Protein AF-A0A9P9GE14-F1 (afdb_monomer_lite)

Foldseek 3Di:
DDDDDDDDDDDDDDDDDDDDDDDDDPPPPPPPPPPPPPPPPPPPPPPPDDDDDDDDDDDDPDDDDDDDDDDDDDDDDDDDDDDDDDDDDDDDDDDDDDDDDDDDDPPPPPPPPPPPPPPPLPAQDPPDPCVVVLVVLLVLLVVLLVVVVVVDDDDDDDQPPQQDDPDPPPVPPPPPPPVPCDVVVVVVCVVVVPDDDDDPDPPPWADPVLVVQLVVLQDSPDGPFVNLQSNCCSGPVPDDGDPGSDCPDFLVVSLVSSVVSCVVCLLVSLVVSCVVVVNPQDPDPVSVSNSVNSSVVSSVVSSVVSCVVGVD

Sequence (312 aa):
MARRILSCQGKCSPGQPPTPKEEAETQTTSTICQIPFRPGAGLTRESSQPPPPDNSASIKRERSRQPRTHARNQCFRGSRGSLYCHSSEDDLDSSSSASGSDSDDISCSDSEHSSPGAAQEYVLRHNHRFQSSRPELVKSALDSLDAWMKSTRHILPPDDRLPPRKRLRTSHWKEGNDSDDSIGGRDSHILERTCELRDPQPIEGINFYQESKLKRRDKIYLGEAKRWRRIYATAFPNSDLPRSPYLDRGCGKAVSMARDCWRVNGRLCVSQFLERSGFIGGEDERDRLAEEALCNLALEDMVRVIVRRYGY

Radius of gyration: 34.57 Å; chains: 1; bounding box: 71×76×102 Å

Organism: Fusarium solani (NCBI:txid169388)

Secondary structure (DSSP, 8-state):
---PPPP-------PPPPPPPP---------------------------PPPP----------------------------------------------------------------S-------TT-THHHHHHHHHHHHHHHHHHHHHH----PPPTT------------------TT--HHHHHHHHHHT-S--------SS--HHHHHHHHHH--TTS-HHHHHHHHHHHH-TTSPPPS-SS--SHHHHHHHHHHHHHHHHHHHHHHHHHHHTT-PPPSSHHHHHHHHHHHHHHHHHHHHHHHHHH--

pLDDT: mean 71.15, std 20.85, range [33.81, 98.0]

Structure (mmCIF, N/CA/C/O backbone):
data_AF-A0A9P9GE14-F1
#
_entry.id   AF-A0A9P9GE14-F1
#
loop_
_atom_site.group_PDB
_atom_site.id
_atom_site.type_symbol
_atom_site.label_atom_id
_atom_site.label_alt_id
_atom_site.label_comp_id
_atom_site.label_asym_id
_atom_site.label_entity_id
_atom_site.label_seq_id
_atom_site.pdbx_PDB_ins_code
_atom_site.Cartn_x
_atom_site.Cartn_y
_atom_site.Cartn_z
_atom_site.occupancy
_atom_site.B_iso_or_equiv
_atom_site.auth_seq_id
_atom_site.auth_comp_id
_atom_site.auth_asym_id
_atom_site.auth_atom_id
_atom_site.pdbx_PDB_model_num
ATOM 1 N N . MET A 1 1 ? -39.361 -7.280 -31.103 1.00 45.56 1 MET A N 1
ATOM 2 C CA . MET A 1 1 ? -38.321 -7.240 -32.156 1.00 45.56 1 MET A CA 1
ATOM 3 C C . MET A 1 1 ? -37.273 -8.297 -31.835 1.00 45.56 1 MET A C 1
ATOM 5 O O . MET A 1 1 ? -36.480 -8.111 -30.923 1.00 45.56 1 MET A O 1
ATOM 9 N N . ALA A 1 2 ? -37.367 -9.453 -32.494 1.00 35.16 2 ALA A N 1
ATOM 10 C CA . ALA A 1 2 ? -36.582 -10.649 -32.197 1.00 35.16 2 ALA A CA 1
ATOM 11 C C . ALA A 1 2 ? -35.242 -10.622 -32.950 1.00 35.16 2 ALA A C 1
ATOM 13 O O . ALA A 1 2 ? -35.223 -10.496 -34.175 1.00 35.16 2 ALA A O 1
ATOM 14 N N . ARG A 1 3 ? -34.124 -10.730 -32.225 1.00 46.28 3 ARG A N 1
ATOM 15 C CA . ARG A 1 3 ? -32.780 -10.809 -32.813 1.00 46.28 3 ARG A CA 1
ATOM 16 C C . ARG A 1 3 ? -32.422 -12.273 -33.069 1.00 46.28 3 ARG A C 1
ATOM 18 O O . ARG A 1 3 ? -32.329 -13.066 -32.139 1.00 46.28 3 ARG A O 1
ATOM 25 N N . ARG A 1 4 ? -32.254 -12.612 -34.351 1.00 45.66 4 ARG A N 1
ATOM 26 C CA . ARG A 1 4 ? -31.727 -13.892 -34.840 1.00 45.66 4 ARG A CA 1
ATOM 27 C C . ARG A 1 4 ? -30.229 -13.979 -34.542 1.00 45.66 4 ARG A C 1
ATOM 29 O O . ARG A 1 4 ? -29.482 -13.066 -34.879 1.00 45.66 4 ARG A O 1
ATOM 36 N N . ILE A 1 5 ? -29.819 -15.092 -33.946 1.00 43.22 5 ILE A N 1
ATOM 37 C CA . ILE A 1 5 ? -28.424 -15.495 -33.764 1.00 43.22 5 ILE A CA 1
ATOM 38 C C . ILE A 1 5 ? -28.024 -16.286 -35.015 1.00 43.22 5 ILE A C 1
ATOM 40 O O . ILE A 1 5 ? -28.637 -17.308 -35.317 1.00 43.22 5 ILE A O 1
ATOM 44 N N . LEU A 1 6 ? -27.034 -15.794 -35.764 1.00 45.75 6 LEU A N 1
ATOM 45 C CA . LEU A 1 6 ? -26.409 -16.517 -36.873 1.00 45.75 6 LEU A CA 1
ATOM 46 C C . LEU A 1 6 ? -25.240 -17.342 -36.327 1.00 45.75 6 LEU A C 1
ATOM 48 O O . LEU A 1 6 ? -24.292 -16.808 -35.758 1.00 45.75 6 LEU A O 1
ATOM 52 N N . SER A 1 7 ? -25.366 -18.657 -36.483 1.00 43.28 7 SER A N 1
ATOM 53 C CA . SER A 1 7 ? -24.373 -19.677 -36.162 1.00 43.28 7 SER A CA 1
ATOM 54 C C . SER A 1 7 ? -23.482 -19.904 -37.386 1.00 43.28 7 SER A C 1
ATOM 56 O O . SER A 1 7 ? -23.983 -20.255 -38.452 1.00 43.28 7 SER A O 1
ATOM 58 N N . CYS A 1 8 ? -22.171 -19.711 -37.240 1.00 46.22 8 CYS A N 1
ATOM 59 C CA . CYS A 1 8 ? -21.180 -20.113 -38.236 1.00 46.22 8 CYS A CA 1
ATOM 60 C C . CYS A 1 8 ? -20.580 -21.459 -37.815 1.00 46.22 8 CYS A C 1
ATOM 62 O O . CYS A 1 8 ? -19.809 -21.528 -36.860 1.00 46.22 8 CYS A O 1
ATOM 64 N N . GLN A 1 9 ? -20.935 -22.528 -38.530 1.00 40.19 9 GLN A N 1
ATOM 65 C CA . GLN A 1 9 ? -20.260 -23.822 -38.441 1.00 40.19 9 GLN A CA 1
ATOM 66 C C . GLN A 1 9 ? -19.022 -23.814 -39.348 1.00 40.19 9 GLN A C 1
ATOM 68 O O . GLN A 1 9 ? -19.135 -23.920 -40.568 1.00 40.19 9 GLN A O 1
ATOM 73 N N . GLY A 1 10 ? -17.838 -23.698 -38.747 1.00 43.47 10 GLY A N 1
ATOM 74 C CA . GLY A 1 10 ? -16.565 -23.996 -39.398 1.00 43.47 10 GLY A CA 1
ATOM 75 C C . GLY A 1 10 ? -16.216 -25.470 -39.200 1.00 43.47 10 GLY A C 1
ATOM 76 O O . GLY A 1 10 ? -15.950 -25.898 -38.080 1.00 43.47 10 GLY A O 1
ATOM 77 N N . LYS A 1 11 ? -16.243 -26.248 -40.284 1.00 45.53 11 LYS A N 1
ATOM 78 C CA . LYS A 1 11 ? -15.739 -27.626 -40.338 1.00 45.53 11 LYS A CA 1
ATOM 79 C C . LYS A 1 11 ? -14.208 -27.587 -40.405 1.00 45.53 11 LYS A C 1
ATOM 81 O O . LYS A 1 11 ? -13.669 -27.173 -41.425 1.00 45.53 11 LYS A O 1
ATOM 86 N N . CYS A 1 12 ? -13.524 -28.051 -39.362 1.00 46.34 12 CYS A N 1
ATOM 87 C CA . CYS A 1 12 ? -12.102 -28.394 -39.418 1.00 46.34 12 CYS A CA 1
ATOM 88 C C . CYS A 1 12 ? -11.955 -29.916 -39.329 1.00 46.34 12 CYS A C 1
ATOM 90 O O . CYS A 1 12 ? -12.429 -30.539 -38.379 1.00 46.34 12 CYS A O 1
ATOM 92 N N . SER A 1 13 ? -11.326 -30.503 -40.344 1.00 54.44 13 SER A N 1
ATOM 93 C CA . SER A 1 13 ? -10.965 -31.921 -40.403 1.00 54.44 13 SER A CA 1
ATOM 94 C C . SER A 1 13 ? -9.864 -32.262 -39.385 1.00 54.44 13 SER A C 1
ATOM 96 O O . SER A 1 13 ? -8.975 -31.437 -39.167 1.00 54.44 13 SER A O 1
ATOM 98 N N . PRO A 1 14 ? -9.860 -33.473 -38.798 1.00 54.47 14 PRO A N 1
ATOM 99 C CA . PRO A 1 14 ? -8.783 -33.924 -37.924 1.00 54.47 14 PRO A CA 1
ATOM 100 C C . PRO A 1 14 ? -7.582 -34.399 -38.756 1.00 54.47 14 PRO A C 1
ATOM 102 O O . PRO A 1 14 ? -7.624 -35.451 -39.391 1.00 54.47 14 PRO A O 1
ATOM 105 N N . GLY A 1 15 ? -6.509 -33.608 -38.761 1.00 50.75 15 GLY A N 1
ATOM 106 C CA . GLY A 1 15 ? -5.185 -34.038 -39.212 1.00 50.75 15 GLY A CA 1
ATOM 107 C C . GLY A 1 15 ? -4.460 -34.795 -38.098 1.00 50.75 15 GLY A C 1
ATOM 108 O O . GLY A 1 15 ? -4.467 -34.363 -36.946 1.00 50.75 15 GLY A O 1
ATOM 109 N N . GLN A 1 16 ? -3.865 -35.936 -38.449 1.00 58.78 16 GLN A N 1
ATOM 110 C CA . GLN A 1 16 ? -3.032 -36.775 -37.583 1.00 58.78 16 GLN A CA 1
ATOM 111 C C . GLN A 1 16 ? -1.888 -35.992 -36.909 1.00 58.78 16 GLN A C 1
ATOM 113 O O . GLN A 1 16 ? -1.316 -35.094 -37.531 1.00 58.78 16 GLN A O 1
ATOM 118 N N . PRO A 1 17 ? -1.480 -36.378 -35.687 1.00 60.34 17 PRO A N 1
ATOM 119 C CA . PRO A 1 17 ? -0.284 -35.838 -35.055 1.00 60.34 17 PRO A CA 1
ATOM 120 C C . PRO A 1 17 ? 0.992 -36.443 -35.675 1.00 60.34 17 PRO A C 1
ATOM 122 O O . PRO A 1 17 ? 1.074 -37.666 -35.817 1.00 60.34 17 PRO A O 1
ATOM 125 N N . PRO A 1 18 ? 2.013 -35.634 -36.012 1.00 59.69 18 PRO A N 1
ATOM 126 C CA . PRO A 1 18 ? 3.347 -36.147 -36.279 1.00 59.69 18 PRO A CA 1
ATOM 127 C C . PRO A 1 18 ? 4.037 -36.546 -34.967 1.00 59.69 18 PRO A C 1
ATOM 129 O O . PRO A 1 18 ? 4.031 -35.819 -33.975 1.00 59.69 18 PRO A O 1
ATOM 132 N N . THR A 1 19 ? 4.640 -37.729 -34.993 1.00 57.28 19 THR A N 1
ATOM 133 C CA . THR A 1 19 ? 5.570 -38.268 -33.996 1.00 57.28 19 THR A CA 1
ATOM 134 C C . THR A 1 19 ? 6.711 -37.288 -33.688 1.00 57.28 19 THR A C 1
ATOM 136 O O . THR A 1 19 ? 7.334 -36.799 -34.637 1.00 57.28 19 THR A O 1
ATOM 139 N N . PRO A 1 20 ? 7.053 -37.037 -32.412 1.00 57.16 20 PRO A N 1
ATOM 140 C CA . PRO A 1 20 ? 8.254 -36.290 -32.069 1.00 57.16 20 PRO A CA 1
ATOM 141 C C . PRO A 1 20 ? 9.494 -37.158 -32.315 1.00 57.16 20 PRO A C 1
ATOM 143 O O . PRO A 1 20 ? 9.602 -38.275 -31.809 1.00 57.16 20 PRO A O 1
ATOM 146 N N . LYS A 1 21 ? 10.413 -36.633 -33.129 1.00 53.06 21 LYS A N 1
ATOM 147 C CA . LYS A 1 21 ? 11.788 -37.120 -33.233 1.00 53.06 21 LYS A CA 1
ATOM 148 C C . LYS A 1 21 ? 12.526 -36.742 -31.949 1.00 53.06 21 LYS A C 1
ATOM 150 O O . LYS A 1 21 ? 12.421 -35.602 -31.508 1.00 53.06 21 LYS A O 1
ATOM 155 N N . GLU A 1 22 ? 13.248 -37.707 -31.385 1.00 55.22 22 GLU A N 1
ATOM 156 C CA . GLU A 1 22 ? 14.305 -37.484 -30.400 1.00 55.22 22 GLU A CA 1
ATOM 157 C C . GLU A 1 22 ? 15.262 -36.410 -30.919 1.00 55.22 22 GLU A C 1
ATOM 159 O O . GLU A 1 22 ? 15.884 -36.574 -31.970 1.00 55.22 22 GLU A O 1
ATOM 164 N N . GLU A 1 23 ? 15.368 -35.314 -30.177 1.00 42.72 23 GLU A N 1
ATOM 165 C CA . GLU A 1 23 ? 16.366 -34.279 -30.392 1.00 42.72 23 GLU A CA 1
ATOM 166 C C . GLU A 1 23 ? 17.121 -34.078 -29.076 1.00 42.72 23 GLU A C 1
ATOM 168 O O . GLU A 1 23 ? 16.544 -34.131 -27.988 1.00 42.72 23 GLU A O 1
ATOM 173 N N . ALA A 1 24 ? 18.440 -33.977 -29.207 1.00 44.88 24 ALA A N 1
ATOM 174 C CA . ALA A 1 24 ? 19.418 -34.192 -28.158 1.00 44.88 24 ALA A CA 1
ATOM 175 C C . ALA A 1 24 ? 19.260 -33.245 -26.959 1.00 44.88 24 ALA A C 1
ATOM 177 O O . ALA A 1 24 ? 19.121 -32.031 -27.105 1.00 44.88 24 ALA A O 1
ATOM 178 N N . GLU A 1 25 ? 19.372 -33.823 -25.762 1.00 38.72 25 GLU A N 1
ATOM 179 C CA . GLU A 1 25 ? 19.501 -33.123 -24.487 1.00 38.72 25 GLU A CA 1
ATOM 180 C C . GLU A 1 25 ? 20.752 -32.229 -24.471 1.00 38.72 25 GLU A C 1
ATOM 182 O O . GLU A 1 25 ? 21.840 -32.635 -24.059 1.00 38.72 25 GLU A O 1
ATOM 187 N N . THR A 1 26 ? 20.610 -30.962 -24.852 1.00 42.81 26 THR A N 1
ATOM 188 C CA . THR A 1 26 ? 21.511 -29.917 -24.361 1.00 42.81 26 THR A CA 1
ATOM 189 C C . THR A 1 26 ? 21.080 -29.553 -22.948 1.00 42.81 26 THR A C 1
ATOM 191 O O . THR A 1 26 ? 20.134 -28.788 -22.741 1.00 42.81 26 THR A O 1
ATOM 194 N N . GLN A 1 27 ? 21.781 -30.129 -21.970 1.00 37.81 27 GLN A N 1
ATOM 195 C CA . GLN A 1 27 ? 21.718 -29.757 -20.560 1.00 37.81 27 GLN A CA 1
ATOM 196 C C . GLN A 1 27 ? 22.003 -28.259 -20.416 1.00 37.81 27 GLN A C 1
ATOM 198 O O . GLN A 1 27 ? 23.147 -27.817 -20.343 1.00 37.81 27 GLN A O 1
ATOM 203 N N . THR A 1 28 ? 20.940 -27.460 -20.376 1.00 37.88 28 THR A N 1
ATOM 204 C CA . THR A 1 28 ? 21.030 -26.070 -19.944 1.00 37.88 28 THR A CA 1
ATOM 205 C C . THR A 1 28 ? 21.042 -26.116 -18.425 1.00 37.88 28 THR A C 1
ATOM 207 O O . THR A 1 28 ? 20.003 -26.265 -17.783 1.00 37.88 28 THR A O 1
ATOM 210 N N . THR A 1 29 ? 22.239 -26.070 -17.844 1.00 34.72 29 THR A N 1
ATOM 211 C CA . THR A 1 29 ? 22.446 -25.859 -16.412 1.00 34.72 29 THR A CA 1
ATOM 212 C C . THR A 1 29 ? 21.821 -24.522 -16.031 1.00 34.72 29 THR A C 1
ATOM 214 O O . THR A 1 29 ? 22.445 -23.467 -16.128 1.00 34.72 29 THR A O 1
ATOM 217 N N . SER A 1 30 ? 20.551 -24.563 -15.634 1.00 33.81 30 SER A N 1
ATOM 218 C CA . SER A 1 30 ? 19.874 -23.454 -14.984 1.00 33.81 30 SER A CA 1
ATOM 219 C C . SER A 1 30 ? 20.524 -23.286 -13.617 1.00 33.81 30 SER A C 1
ATOM 221 O O . SER A 1 30 ? 20.140 -23.938 -12.645 1.00 33.81 30 SER A O 1
ATOM 223 N N . THR A 1 31 ? 21.544 -22.433 -13.556 1.00 34.66 31 THR A N 1
ATOM 224 C CA . THR A 1 31 ? 22.097 -21.906 -12.311 1.00 34.66 31 THR A CA 1
ATOM 225 C C . THR A 1 31 ? 20.991 -21.108 -11.633 1.00 34.66 31 THR A C 1
ATOM 227 O O . THR A 1 31 ? 20.841 -19.903 -11.813 1.00 34.66 31 THR A O 1
ATOM 230 N N . ILE A 1 32 ? 20.156 -21.818 -10.877 1.00 37.50 32 ILE A N 1
ATOM 231 C CA . ILE A 1 32 ? 19.323 -21.236 -9.839 1.00 37.50 32 ILE A CA 1
ATOM 232 C C . ILE A 1 32 ? 20.313 -20.620 -8.860 1.00 37.50 32 ILE A C 1
ATOM 234 O O . ILE A 1 32 ? 20.958 -21.325 -8.083 1.00 37.50 32 ILE A O 1
ATOM 238 N N . CYS A 1 33 ? 20.463 -19.299 -8.928 1.00 36.38 33 CYS A N 1
ATOM 239 C CA . CYS A 1 33 ? 21.068 -18.529 -7.859 1.00 36.38 33 CYS A CA 1
ATOM 240 C C . CYS A 1 33 ? 20.181 -18.722 -6.627 1.00 36.38 33 CYS A C 1
ATOM 242 O O . CYS A 1 33 ? 19.217 -17.988 -6.411 1.00 36.38 33 CYS A O 1
ATOM 244 N N . GLN A 1 34 ? 20.475 -19.762 -5.844 1.00 35.78 34 GLN A N 1
ATOM 245 C CA . GLN A 1 34 ? 20.011 -19.858 -4.473 1.00 35.78 34 GLN A CA 1
ATOM 246 C C . GLN A 1 34 ? 20.513 -18.593 -3.790 1.00 35.78 34 GLN A C 1
ATOM 248 O O . GLN A 1 34 ? 21.713 -18.431 -3.590 1.00 35.78 34 GLN A O 1
ATOM 253 N N . ILE A 1 35 ? 19.603 -17.667 -3.500 1.00 43.34 35 ILE A N 1
ATOM 254 C CA . ILE A 1 35 ? 19.893 -16.527 -2.640 1.00 43.34 35 ILE A CA 1
ATOM 255 C C . ILE A 1 35 ? 20.342 -17.144 -1.312 1.00 43.34 35 ILE A C 1
ATOM 257 O O . ILE A 1 35 ? 19.524 -17.811 -0.669 1.00 43.34 35 ILE A O 1
ATOM 261 N N . PRO A 1 36 ? 21.606 -16.975 -0.880 1.00 37.50 36 PRO A N 1
ATOM 262 C CA . PRO A 1 36 ? 21.974 -17.364 0.459 1.00 37.50 36 PRO A CA 1
ATOM 263 C C . PRO A 1 36 ? 21.231 -16.410 1.385 1.00 37.50 36 PRO A C 1
ATOM 265 O O . PRO A 1 36 ? 21.628 -15.261 1.586 1.00 37.50 36 PRO A O 1
ATOM 268 N N . PHE A 1 37 ? 20.117 -16.884 1.937 1.00 47.91 37 PHE A N 1
ATOM 269 C CA . PHE A 1 37 ? 19.566 -16.328 3.157 1.00 47.91 37 PHE A CA 1
ATOM 270 C C . PHE A 1 37 ? 20.693 -16.415 4.179 1.00 47.91 37 PHE A C 1
ATOM 272 O O . PHE A 1 37 ? 20.973 -17.492 4.694 1.00 47.91 37 PHE A O 1
ATOM 279 N N . ARG A 1 38 ? 21.387 -15.302 4.439 1.00 40.84 38 ARG A N 1
ATOM 280 C CA . ARG A 1 38 ? 22.208 -15.181 5.640 1.00 40.84 38 ARG A CA 1
ATOM 281 C C . ARG A 1 38 ? 21.224 -15.219 6.806 1.00 40.84 38 ARG A C 1
ATOM 283 O O . ARG A 1 38 ? 20.458 -14.263 6.954 1.00 40.84 38 ARG A O 1
ATOM 290 N N . PRO A 1 39 ? 21.205 -16.277 7.635 1.00 43.44 39 PRO A N 1
ATOM 291 C CA . PRO A 1 39 ? 20.553 -16.175 8.925 1.00 43.44 39 PRO A CA 1
ATOM 292 C C . PRO A 1 39 ? 21.295 -15.053 9.646 1.00 43.44 39 PRO A C 1
ATOM 294 O O . PRO A 1 39 ? 22.520 -15.105 9.774 1.00 43.44 39 PRO A O 1
ATOM 297 N N . GLY A 1 40 ? 20.582 -13.994 10.033 1.00 38.31 40 GLY A N 1
ATOM 298 C CA . GLY A 1 40 ? 21.158 -12.967 10.890 1.00 38.31 40 GLY A CA 1
ATOM 299 C C . GLY A 1 40 ? 21.801 -13.671 12.077 1.00 38.31 40 GLY A C 1
ATOM 300 O O . GLY A 1 40 ? 21.132 -14.450 12.755 1.00 38.31 40 GLY A O 1
ATOM 301 N N . ALA A 1 41 ? 23.107 -13.468 12.253 1.00 40.53 41 ALA A N 1
ATOM 302 C CA . ALA A 1 41 ? 23.869 -14.043 13.343 1.00 40.53 41 ALA A CA 1
ATOM 303 C C . ALA A 1 41 ? 23.180 -13.661 14.656 1.00 40.53 41 ALA A C 1
ATOM 305 O O . ALA A 1 41 ? 23.243 -12.517 15.107 1.00 40.53 41 ALA A O 1
ATOM 306 N N . GLY A 1 42 ? 22.471 -14.627 15.235 1.00 37.97 42 GLY A N 1
ATOM 307 C CA . GLY A 1 42 ? 22.014 -14.551 16.603 1.00 37.97 42 GLY A CA 1
ATOM 308 C C . GLY A 1 42 ? 23.255 -14.494 17.472 1.00 37.97 42 GLY A C 1
ATOM 309 O O . GLY A 1 42 ? 23.932 -15.499 17.658 1.00 37.97 42 GLY A O 1
ATOM 310 N N . LEU A 1 43 ? 23.565 -13.307 17.984 1.00 39.38 43 LEU A N 1
ATOM 311 C CA . LEU A 1 43 ? 24.447 -13.148 19.127 1.00 39.38 43 LEU A CA 1
ATOM 312 C C . LEU A 1 43 ? 23.737 -13.757 20.341 1.00 39.38 43 LEU A C 1
ATOM 314 O O . LEU A 1 43 ? 23.119 -13.057 21.142 1.00 39.38 43 LEU A O 1
ATOM 318 N N . THR A 1 44 ? 23.815 -15.078 20.481 1.00 42.84 44 THR A N 1
ATOM 319 C CA . THR A 1 44 ? 23.714 -15.736 21.781 1.00 42.84 44 THR A CA 1
ATOM 320 C C . THR A 1 44 ? 24.940 -15.321 22.581 1.00 42.84 44 THR A C 1
ATOM 322 O O . THR A 1 44 ? 25.994 -15.948 22.532 1.00 42.84 44 THR A O 1
ATOM 325 N N . ARG A 1 45 ? 24.811 -14.201 23.293 1.00 42.66 45 ARG A N 1
ATOM 326 C CA . ARG A 1 45 ? 25.705 -13.848 24.390 1.00 42.66 45 ARG A CA 1
ATOM 327 C C . ARG A 1 45 ? 25.399 -14.812 25.537 1.00 42.66 45 ARG A C 1
ATOM 329 O O . ARG A 1 45 ? 24.542 -14.529 26.370 1.00 42.66 45 ARG A O 1
ATOM 336 N N . GLU A 1 46 ? 26.072 -15.960 25.547 1.00 40.34 46 GLU A N 1
ATOM 337 C CA . GLU A 1 46 ? 26.234 -16.775 26.752 1.00 40.34 46 GLU A CA 1
ATOM 338 C C . GLU A 1 46 ? 26.976 -15.922 27.786 1.00 40.34 46 GLU A C 1
ATOM 340 O O . GLU A 1 46 ? 28.183 -15.700 27.720 1.00 40.34 46 GLU A O 1
ATOM 345 N N . SER A 1 47 ? 26.206 -15.343 28.703 1.00 47.88 47 SER A N 1
ATOM 346 C CA . SER A 1 47 ? 26.713 -14.652 29.877 1.00 47.88 47 SER A CA 1
ATOM 347 C C . SER A 1 47 ? 26.842 -15.673 30.998 1.00 47.88 47 SER A C 1
ATOM 349 O O . SER A 1 47 ? 25.935 -15.831 31.813 1.00 47.88 47 SER A O 1
ATOM 351 N N . SER A 1 48 ? 27.977 -16.365 31.032 1.00 52.09 48 SER A N 1
ATOM 352 C CA . SER A 1 48 ? 28.410 -17.155 32.184 1.00 52.09 48 SER A CA 1
ATOM 353 C C . SER A 1 48 ? 28.819 -16.200 33.304 1.00 52.09 48 SER A C 1
ATOM 355 O O . SER A 1 48 ? 29.987 -15.842 33.439 1.00 52.09 48 SER A O 1
ATOM 357 N N . GLN A 1 49 ? 27.842 -15.737 34.083 1.00 61.91 49 GLN A N 1
ATOM 358 C CA . GLN A 1 49 ? 28.081 -14.984 35.310 1.00 61.91 49 GLN A CA 1
ATOM 359 C C . GLN A 1 49 ? 27.484 -15.786 36.479 1.00 61.91 49 GLN A C 1
ATOM 361 O O . GLN A 1 49 ? 26.297 -16.117 36.429 1.00 61.91 49 GLN A O 1
ATOM 366 N N . PRO A 1 50 ? 28.284 -16.166 37.493 1.00 68.50 50 PRO A N 1
ATOM 367 C CA . PRO A 1 50 ? 27.791 -16.936 38.629 1.00 68.50 50 PRO A CA 1
ATOM 368 C C . PRO A 1 50 ? 26.811 -16.104 39.474 1.00 68.50 50 PRO A C 1
ATOM 370 O O . PRO A 1 50 ? 26.925 -14.873 39.508 1.00 68.50 50 PRO A O 1
ATOM 373 N N . PRO A 1 51 ? 25.850 -16.751 40.160 1.00 61.41 51 PRO A N 1
ATOM 374 C CA . PRO A 1 51 ? 24.879 -16.051 40.990 1.00 61.41 51 PRO A CA 1
ATOM 375 C C . PRO A 1 51 ? 25.573 -15.365 42.182 1.00 61.41 51 PRO A C 1
ATOM 377 O O . PRO A 1 51 ? 26.492 -15.944 42.768 1.00 61.41 51 PRO A O 1
ATOM 380 N N . PRO A 1 52 ? 25.154 -14.145 42.566 1.00 65.69 52 PRO A N 1
ATOM 381 C CA . PRO A 1 52 ? 25.617 -13.525 43.799 1.00 65.69 52 PRO A CA 1
ATOM 382 C C . PRO A 1 52 ? 25.032 -14.253 45.025 1.00 65.69 52 PRO A C 1
ATOM 384 O O . PRO A 1 52 ? 23.929 -14.799 44.941 1.00 65.69 52 PRO A O 1
ATOM 387 N N . PRO A 1 53 ? 25.749 -14.263 46.162 1.00 61.66 53 PRO A N 1
ATOM 388 C CA . PRO A 1 53 ? 25.295 -14.923 47.379 1.00 61.66 53 PRO A CA 1
ATOM 389 C C . PRO A 1 53 ? 24.094 -14.214 48.018 1.00 61.66 53 PRO A C 1
ATOM 391 O O . PRO A 1 53 ? 23.996 -12.983 48.027 1.00 61.66 53 PRO A O 1
ATOM 394 N N . ASP A 1 54 ? 23.207 -15.037 48.578 1.00 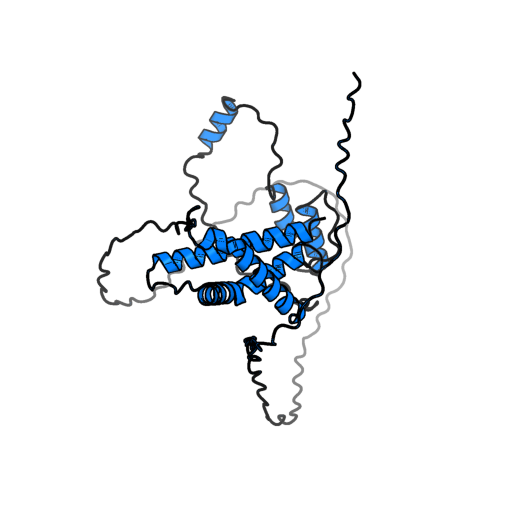53.59 54 ASP A N 1
ATOM 395 C CA . ASP A 1 54 ? 22.060 -14.662 49.398 1.00 53.59 54 ASP A CA 1
ATOM 396 C C . ASP A 1 54 ? 22.489 -13.851 50.624 1.00 53.59 54 ASP A C 1
ATOM 398 O O . ASP A 1 54 ? 22.978 -14.395 51.614 1.00 53.59 54 ASP A O 1
ATOM 402 N N . ASN A 1 55 ? 22.223 -12.546 50.589 1.00 53.28 55 ASN A N 1
ATOM 403 C CA . ASN A 1 55 ? 22.317 -11.681 51.757 1.00 53.28 55 ASN A CA 1
ATOM 404 C C . ASN A 1 55 ? 20.915 -11.188 52.116 1.00 53.28 55 ASN A C 1
ATOM 406 O O . ASN A 1 55 ? 20.441 -10.139 51.676 1.00 53.28 55 ASN A O 1
ATOM 410 N N . SER A 1 56 ? 20.246 -11.984 52.940 1.00 53.06 56 SER A N 1
ATOM 411 C CA . SER A 1 56 ? 19.033 -11.631 53.665 1.00 53.06 56 SER A CA 1
ATOM 412 C C . SER A 1 56 ? 19.308 -10.506 54.670 1.00 53.06 56 SER A C 1
ATOM 414 O O . SER A 1 56 ? 19.888 -10.740 55.728 1.00 53.06 56 SER A O 1
ATOM 416 N N . ALA A 1 57 ? 18.839 -9.293 54.372 1.00 47.34 57 ALA A N 1
ATOM 417 C CA . ALA A 1 57 ? 18.673 -8.223 55.356 1.00 47.34 57 ALA A CA 1
ATOM 418 C C . ALA A 1 57 ? 17.340 -7.500 55.117 1.00 47.34 57 ALA A C 1
ATOM 420 O O . ALA A 1 57 ? 17.214 -6.539 54.361 1.00 47.34 57 ALA A O 1
ATOM 421 N N . SER A 1 58 ? 16.317 -8.027 55.778 1.00 48.41 58 SER A N 1
ATOM 422 C CA . SER A 1 58 ? 14.959 -7.508 55.848 1.00 48.41 58 SER A CA 1
ATOM 423 C C . SER A 1 58 ? 14.923 -6.165 56.588 1.00 48.41 58 SER A C 1
ATOM 425 O O . SER A 1 58 ? 14.918 -6.142 57.816 1.00 48.41 58 SER A O 1
ATOM 427 N N . ILE A 1 59 ? 14.820 -5.041 55.873 1.00 51.34 59 ILE A N 1
ATOM 428 C CA . ILE A 1 59 ? 14.433 -3.754 56.475 1.00 51.34 59 ILE A CA 1
ATOM 429 C C . ILE A 1 59 ? 12.946 -3.520 56.191 1.00 51.34 59 ILE A C 1
ATOM 431 O O . ILE A 1 59 ? 12.544 -3.018 55.140 1.00 51.34 59 ILE A O 1
ATOM 435 N N . LYS A 1 60 ? 12.112 -3.918 57.158 1.00 52.03 60 LYS A N 1
ATOM 436 C CA . LYS A 1 60 ? 10.690 -3.563 57.235 1.00 52.03 60 LYS A CA 1
ATOM 437 C C . LYS A 1 60 ? 10.572 -2.052 57.464 1.00 52.03 60 LYS A C 1
ATOM 439 O O . LYS A 1 60 ? 10.809 -1.577 58.569 1.00 52.03 60 LYS A O 1
ATOM 444 N N . ARG A 1 61 ? 10.156 -1.290 56.446 1.00 52.16 61 ARG A N 1
ATOM 445 C CA . ARG A 1 61 ? 9.579 0.047 56.665 1.00 52.16 61 ARG A CA 1
ATOM 446 C C . ARG A 1 61 ? 8.125 -0.117 57.088 1.00 52.16 61 ARG A C 1
ATOM 448 O O . ARG A 1 61 ? 7.235 -0.354 56.275 1.00 52.16 61 ARG A O 1
ATOM 455 N N . GLU A 1 62 ? 7.923 -0.011 58.390 1.00 46.12 62 GLU A N 1
ATOM 456 C CA . GLU A 1 62 ? 6.634 0.062 59.057 1.00 46.12 62 GLU A CA 1
ATOM 457 C C . GLU A 1 62 ? 5.941 1.377 58.661 1.00 46.12 62 GLU A C 1
ATOM 459 O O . GLU A 1 62 ? 6.353 2.466 59.061 1.00 46.12 62 GLU A O 1
ATOM 464 N N . ARG A 1 63 ? 4.910 1.306 57.810 1.00 51.06 63 ARG A N 1
ATOM 465 C CA . ARG A 1 63 ? 4.041 2.457 57.541 1.00 51.06 63 ARG A CA 1
ATOM 466 C C . ARG A 1 63 ? 2.864 2.380 58.506 1.00 51.06 63 ARG A C 1
ATOM 468 O O . ARG A 1 63 ? 1.954 1.572 58.339 1.00 51.06 63 ARG A O 1
ATOM 475 N N . SER A 1 64 ? 2.972 3.207 59.541 1.00 53.09 64 SER A N 1
ATOM 476 C CA . SER A 1 64 ? 1.988 3.452 60.589 1.00 53.09 64 SER A CA 1
ATOM 477 C C . SER A 1 64 ? 0.558 3.556 60.047 1.00 53.09 64 SER A C 1
ATOM 479 O O . SER A 1 64 ? 0.269 4.287 59.096 1.00 53.09 64 SER A O 1
ATOM 481 N N . ARG A 1 65 ? -0.327 2.793 60.693 1.00 44.97 65 ARG A N 1
ATOM 482 C CA . ARG A 1 65 ? -1.779 2.859 60.575 1.00 44.97 65 ARG A CA 1
ATOM 483 C C . ARG A 1 65 ? -2.270 4.143 61.246 1.00 44.97 65 ARG A C 1
ATOM 485 O O . ARG A 1 65 ? -2.031 4.336 62.432 1.00 44.97 65 ARG A O 1
ATOM 492 N N . GLN A 1 66 ? -3.073 4.936 60.543 1.00 49.88 66 GLN A N 1
ATOM 493 C CA . GLN A 1 66 ? -4.093 5.756 61.195 1.00 49.88 66 GLN A CA 1
ATOM 494 C C . GLN A 1 66 ? -5.482 5.335 60.701 1.00 49.88 66 GLN A C 1
ATOM 496 O O . GLN A 1 66 ? -5.721 5.341 59.492 1.00 49.88 66 GLN A O 1
ATOM 501 N N . PRO A 1 67 ? -6.405 4.970 61.609 1.00 54.94 67 PRO A N 1
ATOM 502 C CA . PRO A 1 67 ? -7.812 4.792 61.297 1.00 54.94 67 PRO A CA 1
ATOM 503 C C . PRO A 1 67 ? -8.562 6.113 61.520 1.00 54.94 67 PRO A C 1
ATOM 505 O O . PRO A 1 67 ? -8.479 6.707 62.594 1.00 54.94 67 PRO A O 1
ATOM 508 N N . ARG A 1 68 ? -9.355 6.555 60.540 1.00 45.09 68 ARG A N 1
ATOM 509 C CA . ARG A 1 68 ? -10.416 7.548 60.766 1.00 45.09 68 ARG A CA 1
ATOM 510 C C . ARG A 1 68 ? -11.729 7.077 60.143 1.00 45.09 68 ARG A C 1
ATOM 512 O O . ARG A 1 68 ? -11.956 7.181 58.947 1.00 45.09 68 ARG A O 1
ATOM 519 N N . THR A 1 69 ? -12.499 6.441 61.021 1.00 53.22 69 THR A N 1
ATOM 520 C CA . THR A 1 69 ? -13.944 6.564 61.279 1.00 53.22 69 THR A CA 1
ATOM 521 C C . THR A 1 69 ? -14.900 7.049 60.182 1.00 53.22 69 THR A C 1
ATOM 523 O O . THR A 1 69 ? -14.764 8.127 59.614 1.00 53.22 69 THR A O 1
ATOM 526 N N . HIS A 1 70 ? -15.973 6.262 60.063 1.00 45.53 70 HIS A N 1
ATOM 527 C CA . HIS A 1 70 ? -17.278 6.518 59.457 1.00 45.53 70 HIS A CA 1
ATOM 528 C C . HIS A 1 70 ? -17.935 7.877 59.778 1.00 45.53 70 HIS A C 1
ATOM 530 O O . HIS A 1 70 ? -18.040 8.257 60.940 1.00 45.53 70 HIS A O 1
ATOM 536 N N . ALA A 1 71 ? -18.559 8.471 58.756 1.00 46.19 71 ALA A N 1
ATOM 537 C CA . ALA A 1 71 ? -19.840 9.199 58.796 1.00 46.19 71 ALA A CA 1
ATOM 538 C C . ALA A 1 71 ? -20.403 9.137 57.357 1.00 46.19 71 ALA A C 1
ATOM 540 O O . ALA A 1 71 ? -19.700 9.495 56.421 1.00 46.19 71 ALA A O 1
ATOM 541 N N . ARG A 1 72 ? -21.497 8.443 57.020 1.00 43.09 72 ARG A N 1
ATOM 542 C CA . ARG A 1 72 ? -22.911 8.527 57.432 1.00 43.09 72 ARG A CA 1
ATOM 543 C C . ARG A 1 72 ? -23.579 9.862 57.049 1.00 43.09 72 ARG A C 1
ATOM 545 O O . ARG A 1 72 ? -23.475 10.829 57.787 1.00 43.09 72 ARG A O 1
ATOM 552 N N . ASN A 1 73 ? -24.383 9.776 55.977 1.00 41.81 73 ASN A N 1
ATOM 553 C CA . ASN A 1 73 ? -25.488 10.656 55.548 1.00 41.81 73 ASN A CA 1
ATOM 554 C C . ASN A 1 73 ? -25.058 12.055 55.021 1.00 41.81 73 ASN A C 1
ATOM 556 O O . ASN A 1 73 ? -24.060 12.588 55.464 1.00 41.81 73 ASN A O 1
ATOM 560 N N . GLN A 1 74 ? -25.707 12.739 54.072 1.00 46.81 74 GLN A N 1
ATOM 561 C CA . GLN A 1 74 ? -27.108 12.791 53.644 1.00 46.81 74 GLN A CA 1
ATOM 562 C C . GLN A 1 74 ? -27.215 13.186 52.156 1.00 46.81 74 GLN A C 1
ATOM 564 O O . GLN A 1 74 ? -26.338 13.843 51.601 1.00 46.81 74 GLN A O 1
ATOM 569 N N . CYS A 1 75 ? -28.344 12.822 51.543 1.00 45.94 75 CYS A N 1
ATOM 570 C CA . CYS A 1 75 ? -28.862 13.441 50.326 1.00 45.94 75 CYS A CA 1
ATOM 571 C C . CYS A 1 75 ? -29.028 14.955 50.503 1.00 45.94 75 CYS A C 1
ATOM 573 O O . CYS A 1 75 ? -29.640 15.366 51.482 1.00 45.94 75 CYS A O 1
ATOM 575 N N . PHE A 1 76 ? -28.658 15.747 49.496 1.00 41.94 76 PHE A N 1
ATOM 576 C CA . PHE A 1 76 ? -29.361 16.994 49.195 1.00 41.94 76 PHE A CA 1
ATOM 577 C C . PHE A 1 76 ? -29.519 17.168 47.683 1.00 41.94 76 PHE A C 1
ATOM 579 O O . PHE A 1 76 ? -28.560 17.234 46.918 1.00 41.94 76 PHE A O 1
ATOM 586 N N . ARG A 1 77 ? -30.791 17.212 47.278 1.00 46.56 77 ARG A N 1
ATOM 587 C CA . ARG A 1 77 ? -31.278 17.867 46.066 1.00 46.56 77 ARG A CA 1
ATOM 588 C C . ARG A 1 77 ? -30.894 19.347 46.114 1.00 46.56 77 ARG A C 1
ATOM 590 O O . ARG A 1 77 ? -31.102 19.981 47.141 1.00 46.56 77 ARG A O 1
ATOM 597 N N . GLY A 1 78 ? -30.588 19.905 44.948 1.00 38.25 78 GLY A N 1
ATOM 598 C CA . GLY A 1 78 ? -31.109 21.219 44.583 1.00 38.25 78 GLY A CA 1
ATOM 599 C C . GLY A 1 78 ? -30.084 22.310 44.290 1.00 38.25 78 GLY A C 1
ATOM 600 O O . GLY A 1 78 ? -29.163 22.551 45.053 1.00 38.25 78 GLY A O 1
ATOM 601 N N . SER A 1 79 ? -30.401 23.021 43.208 1.00 49.69 79 SER A N 1
ATOM 602 C CA . SER A 1 79 ? -30.133 24.442 42.973 1.00 49.69 79 SER A CA 1
ATOM 603 C C . SER A 1 79 ? -28.792 24.862 42.366 1.00 49.69 79 SER A C 1
ATOM 605 O O . SER A 1 79 ? -27.769 25.009 43.019 1.00 49.69 79 SER A O 1
ATOM 607 N N . ARG A 1 80 ? -28.898 25.147 41.060 1.00 50.16 80 ARG A N 1
ATOM 608 C CA . ARG A 1 80 ? -28.488 26.391 40.383 1.00 50.16 80 ARG A CA 1
ATOM 609 C C . ARG A 1 80 ? -27.779 27.446 41.254 1.00 50.16 80 ARG A C 1
ATOM 611 O O . ARG A 1 80 ? -28.371 27.990 42.176 1.00 50.16 80 ARG A O 1
ATOM 618 N N . GLY A 1 81 ? -26.610 27.852 40.770 1.00 39.38 81 GLY A N 1
ATOM 619 C CA . GLY A 1 81 ? -25.924 29.128 41.007 1.00 39.38 81 GLY A CA 1
ATOM 620 C C . GLY A 1 81 ? -24.592 29.032 40.262 1.00 39.38 81 GLY A C 1
ATOM 621 O O . GLY A 1 81 ? -23.763 28.212 40.623 1.00 39.38 81 GLY A O 1
ATOM 622 N N . SER A 1 82 ? -24.434 29.576 39.052 1.00 56.50 82 SER A N 1
ATOM 623 C CA . SER A 1 82 ? -24.170 30.996 38.788 1.00 56.50 82 SER A CA 1
ATOM 624 C C . SER A 1 82 ? -23.242 31.589 39.836 1.00 56.50 82 SER A C 1
ATOM 626 O O . SER A 1 82 ? -23.726 31.996 40.884 1.00 56.50 82 SER A O 1
ATOM 628 N N . LEU A 1 83 ? -21.947 31.646 39.528 1.00 43.59 83 LEU A N 1
ATOM 629 C CA . LEU A 1 83 ? -21.066 32.742 39.918 1.00 43.59 83 LEU A CA 1
ATOM 630 C C . LEU A 1 83 ? -19.752 32.640 39.138 1.00 43.59 83 LEU A C 1
ATOM 632 O O . LEU A 1 83 ? -19.100 31.598 39.094 1.00 43.59 83 LEU A O 1
ATOM 636 N N . TYR A 1 84 ? -19.432 33.751 38.483 1.00 47.34 84 TYR A N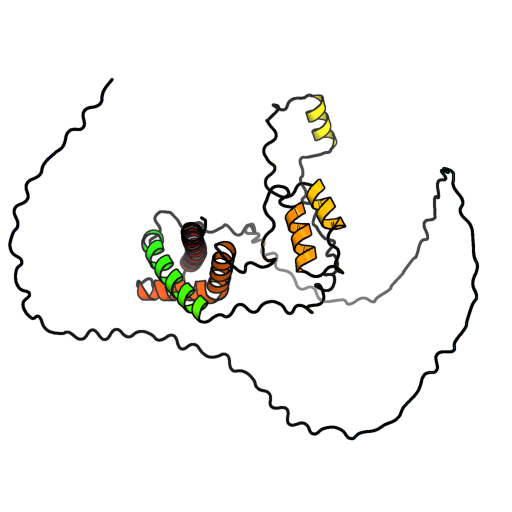 1
ATOM 637 C CA . TYR A 1 84 ? -18.128 34.084 37.937 1.00 47.34 84 TYR A CA 1
ATOM 638 C C . TYR A 1 84 ? -17.045 33.887 39.003 1.00 47.34 84 TYR A C 1
ATOM 640 O O . TYR A 1 84 ? -17.174 34.404 40.110 1.00 47.34 84 TYR A O 1
ATOM 648 N N . CYS A 1 85 ? -15.950 33.229 38.634 1.00 42.72 85 CYS A N 1
ATOM 649 C CA . CYS A 1 85 ? -14.676 33.364 39.329 1.00 42.72 85 CYS A CA 1
ATOM 650 C C . CYS A 1 85 ? -13.623 33.786 38.305 1.00 42.72 85 CYS A C 1
ATOM 652 O O . CYS A 1 85 ? -13.082 32.960 37.574 1.00 42.72 85 CYS A O 1
ATOM 654 N N . HIS A 1 86 ? -13.372 35.095 38.266 1.00 50.12 86 HIS A N 1
ATOM 655 C CA . HIS A 1 86 ? -12.076 35.646 37.897 1.00 50.12 86 HIS A CA 1
ATOM 656 C C . HIS A 1 86 ? -11.051 35.182 38.940 1.00 50.12 86 HIS A C 1
ATOM 658 O O . HIS A 1 86 ? -11.266 35.363 40.137 1.00 50.12 86 HIS A O 1
ATOM 664 N N . SER A 1 87 ? -9.963 34.567 38.491 1.00 50.53 87 SER A N 1
ATOM 665 C CA . SER A 1 87 ? -8.784 34.258 39.305 1.00 50.53 87 SER A CA 1
ATOM 666 C C . SER A 1 87 ? -7.593 34.356 38.352 1.00 50.53 87 SER A C 1
ATOM 668 O O . SER A 1 87 ? -7.513 33.589 37.397 1.00 50.53 87 SER A O 1
ATOM 670 N N . SER A 1 88 ? -6.966 35.531 38.346 1.00 49.59 88 SER A N 1
ATOM 671 C CA . SER A 1 88 ? -5.725 35.830 39.078 1.00 49.59 88 SER A CA 1
ATOM 672 C C . SER A 1 88 ? -4.527 35.315 38.292 1.00 49.59 88 SER A C 1
ATOM 674 O O . SER A 1 88 ? -4.094 34.176 38.427 1.00 49.59 88 SER A O 1
ATOM 676 N N . GLU A 1 89 ? -4.089 36.189 37.398 1.00 48.94 89 GLU A N 1
ATOM 677 C CA . GLU A 1 89 ? -2.734 36.304 36.884 1.00 48.94 89 GLU A CA 1
ATOM 678 C C . GLU A 1 89 ? -1.730 36.384 38.048 1.00 48.94 89 GLU A C 1
ATOM 680 O O . GLU A 1 89 ? -1.726 37.348 38.805 1.00 48.94 89 GLU A O 1
ATOM 685 N N . ASP A 1 90 ? -0.931 35.327 38.213 1.00 48.47 90 ASP A N 1
ATOM 686 C CA . ASP A 1 90 ? 0.267 35.326 39.051 1.00 48.47 90 ASP A CA 1
ATOM 687 C C . ASP A 1 90 ? 1.483 35.241 38.122 1.00 48.47 90 ASP A C 1
ATOM 689 O O . ASP A 1 90 ? 1.762 34.205 37.504 1.00 48.47 90 ASP A O 1
ATOM 693 N N . ASP A 1 91 ? 2.174 36.373 38.020 1.00 49.50 91 ASP A N 1
ATOM 694 C CA . ASP A 1 91 ? 3.468 36.549 37.379 1.00 49.50 91 ASP A CA 1
ATOM 695 C C . ASP A 1 91 ? 4.540 35.729 38.108 1.00 49.50 91 ASP A C 1
ATOM 697 O O . ASP A 1 91 ? 4.803 35.919 39.297 1.00 49.50 91 ASP A O 1
ATOM 701 N N . LEU A 1 92 ? 5.199 34.823 37.385 1.00 59.16 92 LEU A N 1
ATOM 702 C CA . LEU A 1 92 ? 6.438 34.196 37.837 1.00 59.16 92 LEU A CA 1
ATOM 703 C C . LEU A 1 92 ? 7.563 34.559 36.874 1.00 59.16 92 LEU A C 1
ATOM 705 O O . LEU A 1 92 ? 7.829 33.858 35.896 1.00 59.16 92 LEU A O 1
ATOM 709 N N . ASP A 1 93 ? 8.251 35.646 37.217 1.00 53.00 93 ASP A N 1
ATOM 710 C CA . ASP A 1 93 ? 9.584 35.976 36.730 1.00 53.00 93 ASP A CA 1
ATOM 711 C C . ASP A 1 93 ? 10.546 34.828 37.059 1.00 53.00 93 ASP A C 1
ATOM 713 O O . ASP A 1 93 ? 10.964 34.623 38.200 1.00 53.00 93 ASP A O 1
ATOM 717 N N . SER A 1 94 ? 10.912 34.058 36.038 1.00 62.50 94 SER A N 1
ATOM 718 C CA . SER A 1 94 ? 12.024 33.109 36.095 1.00 62.50 94 SER A CA 1
ATOM 719 C C . SER A 1 94 ? 13.167 33.622 35.232 1.00 62.50 94 SER A C 1
ATOM 721 O O . SER A 1 94 ? 13.408 33.150 34.122 1.00 62.50 94 SER A O 1
ATOM 723 N N . SER A 1 95 ? 13.890 34.598 35.776 1.00 55.91 95 SER A N 1
ATOM 724 C CA . SER A 1 95 ? 15.181 35.048 35.263 1.00 55.91 95 SER A CA 1
ATOM 725 C C . SER A 1 95 ? 16.209 33.926 35.407 1.00 55.91 95 SER A C 1
ATOM 727 O O . SER A 1 95 ? 16.719 33.668 36.496 1.00 55.91 95 SER A O 1
ATOM 729 N N . SER A 1 96 ? 16.508 33.247 34.301 1.00 55.69 96 SER A N 1
ATOM 730 C CA . SER A 1 96 ? 17.628 32.310 34.200 1.00 55.69 96 SER A CA 1
ATOM 731 C C . SER A 1 96 ? 18.712 32.926 33.325 1.00 55.69 96 SER A C 1
ATOM 733 O O . SER A 1 96 ? 18.650 32.880 32.099 1.00 55.69 96 SER A O 1
ATOM 735 N N . SER A 1 97 ? 19.704 33.516 33.984 1.00 53.31 97 SER A N 1
ATOM 736 C CA . SER A 1 97 ? 20.947 33.981 33.378 1.00 53.31 97 SER A CA 1
ATOM 737 C C . SER A 1 97 ? 21.870 32.784 33.129 1.00 53.31 97 SER A C 1
ATOM 739 O O . SER A 1 97 ? 22.404 32.207 34.073 1.00 53.31 97 SER A O 1
ATOM 741 N N . ALA A 1 98 ? 22.082 32.421 31.866 1.00 53.94 98 ALA A N 1
ATOM 742 C CA . ALA A 1 98 ? 23.196 31.580 31.423 1.00 53.94 98 ALA A CA 1
ATOM 743 C C . ALA A 1 98 ? 23.863 32.329 30.261 1.00 53.94 98 ALA A C 1
ATOM 745 O O . ALA A 1 98 ? 23.281 32.480 29.195 1.00 53.94 98 ALA A O 1
ATOM 746 N N . SER A 1 99 ? 24.896 33.111 30.576 1.00 53.78 99 SER A N 1
ATOM 747 C CA . SER A 1 99 ? 26.303 32.764 30.338 1.00 53.78 99 SER A CA 1
ATOM 748 C C . SER A 1 99 ? 26.589 32.561 28.854 1.00 53.78 99 SER A C 1
ATOM 750 O O . SER A 1 99 ? 26.296 31.509 28.291 1.00 53.78 99 SER A O 1
ATOM 752 N N . GLY A 1 100 ? 27.165 33.609 28.262 1.00 55.66 100 GLY A N 1
ATOM 753 C CA . GLY A 1 100 ? 27.604 33.654 26.879 1.00 55.66 100 GLY A CA 1
ATOM 754 C C . GLY A 1 100 ? 28.574 32.530 26.540 1.00 55.66 100 GLY A C 1
ATOM 755 O O . GLY A 1 100 ? 29.416 32.133 27.347 1.00 55.66 100 GLY A O 1
ATOM 756 N N . SER A 1 101 ? 28.422 32.039 25.320 1.00 60.88 101 SER A N 1
ATOM 757 C CA . SER A 1 101 ? 29.419 31.243 24.631 1.00 60.88 101 SER A CA 1
ATOM 758 C C . SER A 1 101 ? 29.524 31.849 23.242 1.00 60.88 101 SER A C 1
ATOM 760 O O . SER A 1 101 ? 28.701 31.567 22.373 1.00 60.88 101 SER A O 1
ATOM 762 N N . ASP A 1 102 ? 30.500 32.738 23.088 1.00 62.31 102 ASP A N 1
ATOM 763 C CA . ASP A 1 102 ? 30.965 33.219 21.796 1.00 62.31 102 ASP A CA 1
ATOM 764 C C . ASP A 1 102 ? 31.524 32.011 21.040 1.00 62.31 102 ASP A C 1
ATOM 766 O O . ASP A 1 102 ? 32.473 31.364 21.488 1.00 62.31 102 ASP A O 1
ATOM 770 N N . SER A 1 103 ? 30.870 31.651 19.941 1.00 60.62 103 SER A N 1
ATOM 771 C CA . SER A 1 103 ? 31.349 30.624 19.021 1.00 60.62 103 SER A CA 1
ATOM 772 C C . SER A 1 103 ? 31.377 31.210 17.624 1.00 60.62 103 SER A C 1
ATOM 774 O O . SER A 1 103 ? 30.440 31.887 17.205 1.00 60.62 103 SER A O 1
ATOM 776 N N . ASP A 1 104 ? 32.512 30.970 16.991 1.00 60.78 104 ASP A N 1
ATOM 777 C CA . ASP A 1 104 ? 33.081 31.675 15.860 1.00 60.78 104 ASP A CA 1
ATOM 778 C C . ASP A 1 104 ? 32.183 31.741 14.619 1.00 60.78 104 ASP A C 1
ATOM 780 O O . ASP A 1 104 ? 31.474 30.793 14.273 1.00 60.78 104 ASP A O 1
ATOM 784 N N . ASP A 1 105 ? 32.296 32.877 13.926 1.00 58.16 105 ASP A N 1
ATOM 785 C CA . ASP A 1 105 ? 31.766 33.172 12.597 1.00 58.16 105 ASP A CA 1
ATOM 786 C C . ASP A 1 105 ? 32.179 32.103 11.570 1.00 58.16 105 ASP A C 1
ATOM 788 O O . ASP A 1 105 ? 33.166 32.230 10.838 1.00 58.16 105 ASP A O 1
ATOM 792 N N . ILE A 1 106 ? 31.387 31.038 11.462 1.00 58.44 106 ILE A N 1
ATOM 793 C CA . ILE A 1 106 ? 31.393 30.185 10.278 1.00 58.44 106 ILE A CA 1
ATOM 794 C C . ILE A 1 106 ? 30.558 30.912 9.231 1.00 58.44 106 ILE A C 1
ATOM 796 O O . ILE A 1 106 ? 29.330 30.858 9.230 1.00 58.44 106 ILE A O 1
ATOM 800 N N . SER A 1 107 ? 31.262 31.622 8.352 1.00 60.81 107 SER A N 1
ATOM 801 C CA . SER A 1 107 ? 30.736 32.211 7.125 1.00 60.81 107 SER A CA 1
ATOM 802 C C . SER A 1 107 ? 30.006 31.138 6.309 1.00 60.81 107 SER A C 1
ATOM 804 O O . SER A 1 107 ? 30.605 30.368 5.555 1.00 60.81 107 SER A O 1
ATOM 806 N N . CYS A 1 108 ? 28.690 31.062 6.498 1.00 46.47 108 CYS A N 1
ATOM 807 C CA . CYS A 1 108 ? 27.782 30.312 5.651 1.00 46.47 108 CYS A CA 1
ATOM 808 C C . CYS A 1 108 ? 27.841 30.950 4.268 1.00 46.47 108 CYS A C 1
ATOM 810 O O . CYS A 1 108 ? 27.221 31.981 4.023 1.00 46.47 108 CYS A O 1
ATOM 812 N N . SER A 1 109 ? 28.635 30.355 3.379 1.00 54.75 109 SER A N 1
ATOM 813 C CA . SER A 1 109 ? 28.544 30.642 1.955 1.00 54.75 109 SER A CA 1
ATOM 814 C C . SER A 1 109 ? 27.114 30.355 1.523 1.00 54.75 109 SER A C 1
ATOM 816 O O . SER A 1 109 ? 26.693 29.200 1.435 1.00 54.75 109 SER A O 1
ATOM 818 N N . ASP A 1 110 ? 26.391 31.446 1.314 1.00 47.59 110 ASP A N 1
ATOM 819 C CA . ASP A 1 110 ? 25.030 31.541 0.820 1.00 47.59 110 ASP A CA 1
ATOM 820 C C . ASP A 1 110 ? 25.000 31.056 -0.634 1.00 47.59 110 ASP A C 1
ATOM 822 O O . ASP A 1 110 ? 24.973 31.814 -1.601 1.00 47.59 110 ASP A O 1
ATOM 826 N N . SER A 1 111 ? 25.143 29.743 -0.806 1.00 50.16 111 SER A N 1
ATOM 827 C CA . SER A 1 111 ? 24.831 29.085 -2.064 1.00 50.16 111 SER A CA 1
ATOM 828 C C . SER A 1 111 ? 23.324 28.913 -2.092 1.00 50.16 111 SER A C 1
ATOM 830 O O . SER A 1 111 ? 22.802 27.846 -1.763 1.00 50.16 111 SER A O 1
ATOM 832 N N . GLU A 1 112 ? 22.641 29.993 -2.473 1.00 45.84 112 GLU A N 1
ATOM 833 C CA . GLU A 1 112 ? 21.235 30.021 -2.864 1.00 45.84 112 GLU A CA 1
ATOM 834 C C . GLU A 1 112 ? 21.007 29.131 -4.099 1.00 45.84 112 GLU A C 1
ATOM 836 O O . GLU A 1 112 ? 20.721 29.561 -5.215 1.00 45.84 112 GLU A O 1
ATOM 841 N N . HIS A 1 113 ? 21.110 27.826 -3.890 1.00 47.66 113 HIS A N 1
ATOM 842 C CA . HIS A 1 113 ? 20.412 26.830 -4.673 1.00 47.66 113 HIS A CA 1
ATOM 843 C C . HIS A 1 113 ? 19.260 26.309 -3.823 1.00 47.66 113 HIS A C 1
ATOM 845 O O . HIS A 1 113 ? 19.148 25.118 -3.538 1.00 47.66 113 HIS A O 1
ATOM 851 N N . SER A 1 114 ? 18.352 27.225 -3.475 1.00 47.16 114 SER A N 1
ATOM 852 C CA . SER A 1 114 ? 16.945 26.905 -3.241 1.00 47.16 114 SER A CA 1
ATOM 853 C C . SER A 1 114 ? 16.346 26.373 -4.548 1.00 47.16 114 SER A C 1
ATOM 855 O O . SER A 1 114 ? 15.529 27.021 -5.197 1.00 47.16 114 SER A O 1
ATOM 857 N N . SER A 1 115 ? 16.781 25.182 -4.969 1.00 51.78 115 SER A N 1
ATOM 858 C CA . SER A 1 115 ? 15.988 24.359 -5.874 1.00 51.78 115 SER A CA 1
ATOM 859 C C . SER A 1 115 ? 14.738 23.978 -5.087 1.00 51.78 115 SER A C 1
ATOM 861 O O . SER A 1 115 ? 14.865 23.387 -4.013 1.00 51.78 115 SER A O 1
ATOM 863 N N . PRO A 1 116 ? 13.544 24.384 -5.541 1.00 46.50 116 PRO A N 1
ATOM 864 C CA . PRO A 1 116 ? 12.333 24.331 -4.740 1.00 46.50 116 PRO A CA 1
ATOM 865 C C . PRO A 1 116 ? 12.084 22.894 -4.286 1.00 46.50 116 PRO A C 1
ATOM 867 O O . PRO A 1 116 ? 11.859 21.999 -5.097 1.00 46.50 116 PRO A O 1
ATOM 870 N N . GLY A 1 117 ? 12.151 22.701 -2.967 1.00 44.53 117 GLY A N 1
ATOM 871 C CA . GLY A 1 117 ? 11.977 21.445 -2.243 1.00 44.53 117 GLY A CA 1
ATOM 872 C C . GLY A 1 117 ? 10.542 20.923 -2.255 1.00 44.53 117 GLY A C 1
ATOM 873 O O . GLY A 1 117 ? 9.985 20.604 -1.209 1.00 44.53 117 GLY A O 1
ATOM 874 N N . ALA A 1 118 ? 9.953 20.801 -3.437 1.00 51.47 118 ALA A N 1
ATOM 875 C CA . ALA A 1 118 ? 9.012 19.736 -3.705 1.00 51.47 118 ALA A CA 1
ATOM 876 C C . ALA A 1 118 ? 9.851 18.630 -4.338 1.00 51.47 118 ALA A C 1
ATOM 878 O O . ALA A 1 118 ? 10.403 18.835 -5.417 1.00 51.47 118 ALA A O 1
ATOM 879 N N . ALA A 1 119 ? 9.993 17.483 -3.671 1.00 49.59 119 ALA A N 1
ATOM 880 C CA . ALA A 1 119 ? 10.459 16.281 -4.344 1.00 49.59 119 ALA A CA 1
ATOM 881 C C . ALA A 1 119 ? 9.534 16.089 -5.551 1.00 49.59 119 ALA A C 1
ATOM 883 O O . ALA A 1 119 ? 8.387 15.679 -5.377 1.00 49.59 119 ALA A O 1
ATOM 884 N N . GLN A 1 120 ? 9.971 16.513 -6.742 1.00 60.03 120 GLN A N 1
ATOM 885 C CA . GLN A 1 120 ? 9.217 16.278 -7.958 1.00 60.03 120 GLN A CA 1
ATOM 886 C C . GLN A 1 120 ? 9.113 14.771 -8.043 1.00 60.03 120 GLN A C 1
ATOM 888 O O . GLN A 1 120 ? 10.119 14.084 -8.216 1.00 60.03 120 GLN A O 1
ATOM 893 N N . GLU A 1 121 ? 7.903 14.269 -7.818 1.00 71.88 121 GLU A N 1
ATOM 894 C CA . GLU A 1 121 ? 7.587 12.869 -7.988 1.00 71.88 121 GLU A CA 1
ATOM 895 C C . GLU A 1 121 ? 8.011 12.518 -9.410 1.00 71.88 121 GLU A C 1
ATOM 897 O O . GLU A 1 121 ? 7.432 13.000 -10.386 1.00 71.88 121 GLU A O 1
ATOM 902 N N . TYR A 1 122 ? 9.118 11.787 -9.536 1.00 75.62 122 TYR A N 1
ATOM 903 C CA . TYR A 1 122 ? 9.655 11.459 -10.841 1.00 75.62 122 TYR A CA 1
ATOM 904 C C . TYR A 1 122 ? 8.670 10.499 -11.503 1.00 75.62 122 TYR A C 1
ATOM 906 O O . TYR A 1 122 ? 8.612 9.309 -11.191 1.00 75.62 122 TYR A O 1
ATOM 914 N N . VAL A 1 123 ? 7.851 11.028 -12.408 1.00 88.88 123 VAL A N 1
ATOM 915 C CA . VAL A 1 123 ? 6.902 10.226 -13.172 1.00 88.88 123 VAL A CA 1
ATOM 916 C C . VAL A 1 123 ? 7.652 9.587 -14.330 1.00 88.88 123 VAL A C 1
ATOM 918 O O . VAL A 1 123 ? 8.098 10.258 -15.266 1.00 88.88 123 VAL A O 1
ATOM 921 N N . LEU A 1 124 ? 7.775 8.262 -14.284 1.00 89.56 124 LEU A N 1
ATOM 922 C CA . LEU A 1 124 ? 8.369 7.493 -15.367 1.00 89.56 124 LEU A CA 1
ATOM 923 C C . LEU A 1 124 ? 7.579 7.737 -16.663 1.00 89.56 124 LEU A C 1
ATOM 925 O O . LEU A 1 124 ? 6.390 7.424 -16.749 1.00 89.56 124 LEU A O 1
ATOM 929 N N . ARG A 1 125 ? 8.236 8.284 -17.693 1.00 90.31 125 ARG A N 1
ATOM 930 C CA . ARG A 1 125 ? 7.580 8.594 -18.974 1.00 90.31 125 ARG A CA 1
ATOM 931 C C . ARG A 1 125 ? 6.915 7.345 -19.571 1.00 90.31 125 ARG A C 1
ATOM 933 O O . ARG A 1 125 ? 7.448 6.241 -19.484 1.00 90.31 125 ARG A O 1
ATOM 940 N N . HIS A 1 126 ? 5.776 7.527 -20.240 1.00 89.94 126 HIS A N 1
ATOM 941 C CA . HIS A 1 126 ? 5.022 6.437 -20.880 1.00 89.94 126 HIS A CA 1
ATOM 942 C C . HIS A 1 126 ? 5.829 5.673 -21.945 1.00 89.94 126 HIS A C 1
ATOM 944 O O . HIS A 1 126 ? 5.599 4.489 -22.155 1.00 89.94 126 HIS A O 1
ATOM 950 N N . ASN A 1 127 ? 6.819 6.326 -22.562 1.00 91.50 127 ASN A N 1
ATOM 951 C CA . ASN A 1 127 ? 7.695 5.726 -23.575 1.00 91.50 127 ASN A CA 1
ATOM 952 C C . ASN A 1 127 ? 9.004 5.172 -22.984 1.00 91.50 127 ASN A C 1
ATOM 954 O O . ASN A 1 127 ? 9.937 4.870 -23.725 1.00 91.50 127 ASN A O 1
ATOM 958 N N . HIS A 1 128 ? 9.128 5.102 -21.656 1.00 91.69 128 HIS A N 1
ATOM 959 C CA . HIS A 1 128 ? 10.340 4.591 -21.028 1.00 91.69 128 HIS A CA 1
ATOM 960 C C . HIS A 1 128 ? 10.460 3.077 -21.232 1.00 91.69 128 HIS A C 1
ATOM 962 O O . HIS A 1 128 ? 9.481 2.350 -21.068 1.00 91.69 128 HIS A O 1
ATOM 968 N N . ARG A 1 129 ? 11.676 2.582 -21.501 1.00 90.56 129 ARG A N 1
ATOM 969 C CA . ARG A 1 129 ? 11.954 1.150 -21.741 1.00 90.56 129 ARG A CA 1
ATOM 970 C C . ARG A 1 129 ? 11.480 0.225 -20.616 1.00 90.56 129 ARG A C 1
ATOM 972 O O . ARG A 1 129 ? 11.144 -0.920 -20.860 1.00 90.56 129 ARG A O 1
ATOM 979 N N . PHE A 1 130 ? 11.418 0.731 -19.385 1.00 92.19 130 PHE A N 1
ATOM 980 C CA . PHE A 1 130 ? 10.949 -0.044 -18.234 1.00 92.19 130 PHE A CA 1
ATOM 981 C C . PHE A 1 130 ? 9.436 -0.286 -18.233 1.00 92.19 130 PHE A C 1
ATOM 983 O O . PHE A 1 130 ? 8.970 -1.181 -17.537 1.00 92.19 130 PHE A O 1
ATOM 990 N N . GLN A 1 131 ? 8.648 0.474 -19.000 1.00 93.94 131 GLN A N 1
ATOM 991 C CA . GLN A 1 131 ? 7.194 0.296 -19.027 1.00 93.94 131 GLN A CA 1
ATOM 992 C C . GLN A 1 131 ? 6.803 -1.077 -19.585 1.00 93.94 131 GLN A C 1
ATOM 994 O O . GLN A 1 131 ? 5.888 -1.707 -19.058 1.00 93.94 131 GLN A O 1
ATOM 999 N N . SER A 1 132 ? 7.524 -1.579 -20.593 1.00 94.44 132 SER A N 1
ATOM 1000 C CA . SER A 1 132 ? 7.276 -2.909 -21.162 1.00 94.44 132 SER A CA 1
ATOM 1001 C C . SER A 1 132 ? 7.705 -4.046 -20.232 1.00 94.44 132 SER A C 1
ATOM 1003 O O . SER A 1 132 ? 7.096 -5.110 -20.268 1.00 94.44 132 SER A O 1
ATOM 1005 N N . SER A 1 133 ? 8.697 -3.825 -19.364 1.00 94.62 133 SER A N 1
ATOM 1006 C CA . SER A 1 133 ? 9.212 -4.843 -18.441 1.00 94.62 133 SER A CA 1
ATOM 1007 C C . SER A 1 133 ? 8.470 -4.897 -17.096 1.00 94.62 133 SER A C 1
ATOM 1009 O O . SER A 1 133 ? 8.670 -5.830 -16.316 1.00 94.62 133 SER A O 1
ATOM 1011 N N . ARG A 1 134 ? 7.590 -3.926 -16.803 1.00 95.50 134 ARG A N 1
ATOM 1012 C CA . ARG A 1 134 ? 6.812 -3.866 -15.548 1.00 95.50 134 ARG A CA 1
ATOM 1013 C C . ARG A 1 134 ? 6.031 -5.148 -15.237 1.00 95.50 134 ARG A C 1
ATOM 1015 O O . ARG A 1 134 ? 6.129 -5.604 -14.101 1.00 95.50 134 ARG A O 1
ATOM 1022 N N . PRO A 1 135 ? 5.277 -5.762 -16.172 1.00 97.44 135 PRO A N 1
ATOM 1023 C CA . PRO A 1 135 ? 4.500 -6.961 -15.854 1.00 97.44 135 PRO A CA 1
ATOM 1024 C C . PRO A 1 135 ? 5.373 -8.138 -15.398 1.00 97.44 135 PRO A C 1
ATOM 1026 O O . PRO A 1 135 ? 4.997 -8.872 -14.484 1.00 97.44 135 PRO A O 1
ATOM 1029 N N . GLU A 1 136 ? 6.553 -8.299 -16.000 1.00 97.69 136 GLU A N 1
ATOM 1030 C CA . GLU A 1 136 ? 7.506 -9.355 -15.645 1.00 97.69 136 GLU A CA 1
ATOM 1031 C C . GLU A 1 136 ? 8.159 -9.094 -14.288 1.00 97.69 136 GLU A C 1
ATOM 1033 O O . GLU A 1 136 ? 8.239 -10.001 -13.456 1.00 97.69 136 GLU A O 1
ATOM 1038 N N . LEU A 1 137 ? 8.536 -7.840 -14.023 1.00 97.19 137 LEU A N 1
ATOM 1039 C CA . LEU A 1 137 ? 9.031 -7.415 -12.717 1.00 97.19 137 LEU A CA 1
ATOM 1040 C C . LEU A 1 137 ? 7.990 -7.671 -11.619 1.00 97.19 137 LEU A C 1
ATOM 1042 O O . LEU A 1 137 ? 8.322 -8.241 -10.581 1.00 97.19 137 LEU A O 1
ATOM 1046 N N . VAL A 1 138 ? 6.725 -7.304 -11.850 1.00 98.00 138 VAL A N 1
ATOM 1047 C CA . VAL A 1 138 ? 5.626 -7.530 -10.895 1.00 98.00 13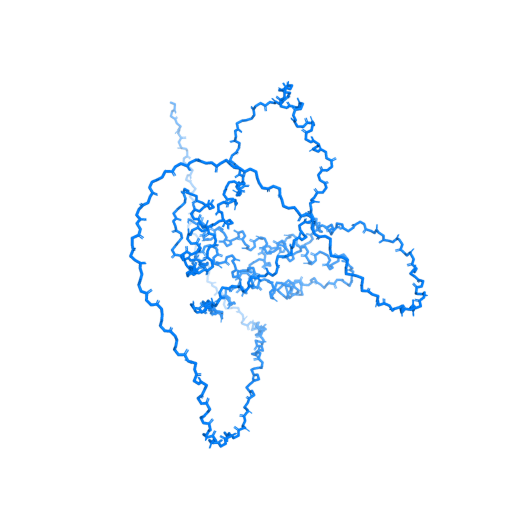8 VAL A CA 1
ATOM 1048 C C . VAL A 1 138 ? 5.408 -9.022 -10.654 1.00 98.00 138 VAL A C 1
ATOM 1050 O O . VAL A 1 138 ? 5.193 -9.431 -9.514 1.00 98.00 138 VAL A O 1
ATOM 1053 N N . LYS A 1 139 ? 5.508 -9.857 -11.693 1.00 97.81 139 LYS A N 1
ATOM 1054 C CA . LYS A 1 139 ? 5.449 -11.315 -11.539 1.00 97.81 139 LYS A CA 1
ATOM 1055 C C . LYS A 1 139 ? 6.588 -11.825 -10.650 1.00 97.81 139 LYS A C 1
ATOM 1057 O O . LYS A 1 139 ? 6.315 -12.491 -9.656 1.00 97.81 139 LYS A O 1
ATOM 1062 N N . SER A 1 140 ? 7.834 -11.440 -10.939 1.00 97.06 140 SER A N 1
ATOM 1063 C CA . SER A 1 140 ? 8.991 -11.828 -10.117 1.00 97.06 140 SER A CA 1
ATOM 1064 C C . SER A 1 140 ? 8.870 -11.327 -8.673 1.00 97.06 140 SER A C 1
ATOM 1066 O O . SER A 1 140 ? 9.254 -12.031 -7.744 1.00 97.06 140 SER A O 1
ATOM 1068 N N . ALA A 1 141 ? 8.333 -10.123 -8.471 1.00 96.94 141 ALA A N 1
ATOM 1069 C CA . ALA A 1 141 ? 8.079 -9.552 -7.153 1.00 96.94 141 ALA A CA 1
ATOM 1070 C C . ALA A 1 141 ? 7.039 -10.350 -6.358 1.00 96.94 141 ALA A C 1
ATOM 1072 O O . ALA A 1 141 ? 7.212 -10.564 -5.159 1.00 96.94 141 ALA A O 1
ATOM 1073 N N . LEU A 1 142 ? 5.971 -10.805 -7.020 1.00 97.50 142 LEU A N 1
ATOM 1074 C CA . LEU A 1 142 ? 4.941 -11.643 -6.407 1.00 97.50 142 LEU A CA 1
ATOM 1075 C C . LEU A 1 142 ? 5.490 -13.014 -6.001 1.00 97.50 142 LEU A C 1
ATOM 1077 O O . LEU A 1 142 ? 5.123 -13.507 -4.935 1.00 97.50 142 LEU A O 1
ATOM 1081 N N . ASP A 1 143 ? 6.384 -13.599 -6.797 1.00 96.31 143 ASP A N 1
ATOM 1082 C CA . ASP A 1 143 ? 7.050 -14.861 -6.454 1.00 96.31 143 ASP A CA 1
ATOM 1083 C C . ASP A 1 143 ? 7.963 -14.686 -5.226 1.00 96.31 143 ASP A C 1
ATOM 1085 O O . ASP A 1 143 ? 7.904 -15.472 -4.276 1.00 96.31 143 ASP A O 1
ATOM 1089 N N . SER A 1 144 ? 8.742 -13.597 -5.188 1.00 95.56 144 SER A N 1
ATOM 1090 C CA . SER A 1 144 ? 9.543 -13.220 -4.014 1.00 95.56 144 SER A CA 1
ATOM 1091 C C . SER A 1 144 ? 8.677 -12.973 -2.777 1.00 95.56 144 SER A C 1
ATOM 1093 O O . SER A 1 144 ? 9.033 -13.396 -1.676 1.00 95.56 144 SER A O 1
ATOM 1095 N N . LEU A 1 145 ? 7.525 -12.317 -2.944 1.00 96.31 145 LEU A N 1
ATOM 1096 C CA . LEU A 1 145 ? 6.566 -12.097 -1.866 1.00 96.31 145 LEU A CA 1
ATOM 1097 C C . LEU A 1 145 ? 6.009 -13.421 -1.342 1.00 96.31 145 LEU A C 1
ATOM 1099 O O . LEU A 1 145 ? 5.946 -13.599 -0.131 1.00 96.31 145 LEU A O 1
ATOM 1103 N N . ASP A 1 146 ? 5.626 -14.353 -2.212 1.00 95.81 146 ASP A N 1
ATOM 1104 C CA . ASP A 1 146 ? 5.105 -15.659 -1.797 1.00 95.81 146 ASP A CA 1
ATOM 1105 C C . ASP A 1 146 ? 6.153 -16.459 -1.006 1.00 95.81 146 ASP A C 1
ATOM 1107 O O . ASP A 1 146 ? 5.861 -16.991 0.071 1.00 95.81 146 ASP A O 1
ATOM 1111 N N . ALA A 1 147 ? 7.407 -16.459 -1.470 1.00 95.69 147 ALA A N 1
ATOM 1112 C CA . ALA A 1 147 ? 8.525 -17.047 -0.735 1.00 95.69 147 ALA A CA 1
ATOM 1113 C C . ALA A 1 147 ? 8.725 -16.376 0.638 1.00 95.69 147 ALA A C 1
ATOM 1115 O O . ALA A 1 147 ? 8.852 -17.056 1.664 1.00 95.69 147 ALA A O 1
ATOM 1116 N N . TRP A 1 148 ? 8.679 -15.043 0.688 1.00 94.44 148 TRP A N 1
ATOM 1117 C CA . TRP A 1 148 ? 8.792 -14.288 1.934 1.00 94.44 148 TRP A CA 1
ATOM 1118 C C . TRP A 1 148 ? 7.628 -14.578 2.890 1.00 94.44 148 TRP A C 1
ATOM 1120 O O . TRP A 1 148 ? 7.850 -14.831 4.076 1.00 94.44 148 TRP A O 1
ATOM 1130 N N . MET A 1 149 ? 6.393 -14.632 2.390 1.00 93.06 149 MET A N 1
ATOM 1131 C CA . MET A 1 149 ? 5.195 -14.956 3.169 1.00 93.06 149 MET A CA 1
ATOM 1132 C C . MET A 1 149 ? 5.256 -16.364 3.767 1.00 93.06 149 MET A C 1
ATOM 1134 O O . MET A 1 149 ? 4.809 -16.559 4.894 1.00 93.06 149 MET A O 1
ATOM 1138 N N . LYS A 1 150 ? 5.840 -17.335 3.056 1.00 93.62 150 LYS A N 1
ATOM 1139 C CA . LYS A 1 150 ? 6.069 -18.694 3.579 1.00 93.62 150 LYS A CA 1
ATOM 1140 C C . LYS A 1 150 ? 7.118 -18.722 4.693 1.00 93.62 150 LYS A C 1
ATOM 1142 O O . LYS A 1 150 ? 6.989 -19.498 5.637 1.00 93.62 150 LYS A O 1
ATOM 1147 N N . SER A 1 151 ? 8.145 -17.879 4.590 1.00 93.06 151 SER A N 1
ATOM 1148 C CA . SER A 1 151 ? 9.220 -17.796 5.589 1.00 93.06 151 SER A CA 1
ATOM 1149 C C . SER A 1 151 ? 8.834 -16.999 6.840 1.00 93.06 151 SER A C 1
ATOM 1151 O O . SER A 1 151 ? 9.348 -17.252 7.931 1.00 93.06 151 SER A O 1
ATOM 1153 N N . THR A 1 152 ? 7.918 -16.040 6.704 1.00 89.56 152 THR A N 1
ATOM 1154 C CA . THR A 1 152 ? 7.565 -15.122 7.783 1.00 89.56 152 THR A CA 1
ATOM 1155 C C . THR A 1 152 ? 6.398 -15.637 8.607 1.00 89.56 152 THR A C 1
ATOM 1157 O O . THR A 1 152 ? 5.334 -15.996 8.109 1.00 89.56 152 THR A O 1
ATOM 1160 N N . ARG A 1 153 ? 6.582 -15.633 9.927 1.00 83.44 153 ARG A N 1
ATOM 1161 C CA . ARG A 1 153 ? 5.500 -15.880 10.880 1.00 83.44 153 ARG A CA 1
ATOM 1162 C C . ARG A 1 153 ? 5.004 -14.539 11.389 1.00 83.44 153 ARG A C 1
ATOM 1164 O O . ARG A 1 153 ? 5.784 -13.749 11.912 1.00 83.44 153 ARG A O 1
ATOM 1171 N N . HIS A 1 154 ? 3.708 -14.279 11.244 1.00 77.06 154 HIS A N 1
ATOM 1172 C CA . HIS A 1 154 ? 3.100 -13.127 11.897 1.00 77.06 154 HIS A CA 1
ATOM 1173 C C . HIS A 1 154 ? 3.092 -13.372 13.408 1.00 77.06 154 HIS A C 1
ATOM 1175 O O . HIS A 1 154 ? 2.417 -14.284 13.883 1.00 77.06 154 HIS A O 1
ATOM 1181 N N . ILE A 1 155 ? 3.864 -12.577 14.148 1.00 78.75 155 ILE A N 1
ATOM 1182 C CA . ILE A 1 155 ? 3.894 -12.621 15.608 1.00 78.75 155 ILE A CA 1
ATOM 1183 C C . ILE A 1 155 ? 2.881 -11.594 16.103 1.00 78.75 155 ILE A C 1
ATOM 1185 O O . ILE A 1 155 ? 3.039 -10.397 15.857 1.00 78.75 155 ILE A O 1
ATOM 1189 N N . LEU A 1 156 ? 1.830 -12.065 16.776 1.00 74.88 156 LEU A N 1
ATOM 1190 C CA . LEU A 1 156 ? 0.871 -11.175 17.419 1.00 74.88 156 LEU A CA 1
ATOM 1191 C C . LEU A 1 156 ? 1.581 -10.374 18.521 1.00 74.88 156 LEU A C 1
ATOM 1193 O O . LEU A 1 156 ? 2.417 -10.937 19.236 1.00 74.88 156 LEU A O 1
ATOM 1197 N N . PRO A 1 157 ? 1.270 -9.075 18.677 1.00 76.06 157 PRO A N 1
ATOM 1198 C CA . PRO A 1 157 ? 1.720 -8.327 19.840 1.00 76.06 157 PRO A CA 1
ATOM 1199 C C . PRO A 1 157 ? 1.315 -9.068 21.126 1.00 76.06 157 PRO A C 1
ATOM 1201 O O . PRO A 1 157 ? 0.208 -9.602 21.173 1.00 76.06 157 PRO A O 1
ATOM 1204 N N . PRO A 1 158 ? 2.171 -9.109 22.162 1.00 78.19 158 PRO A N 1
ATOM 1205 C CA . PRO A 1 158 ? 1.790 -9.686 23.447 1.00 78.19 158 PRO A CA 1
ATOM 1206 C C . PRO A 1 158 ? 0.549 -8.994 24.020 1.00 78.19 158 PRO A C 1
ATOM 1208 O O . PRO A 1 158 ? 0.472 -7.763 23.983 1.00 78.19 158 PRO A O 1
ATOM 1211 N N . ASP A 1 159 ? -0.372 -9.762 24.607 1.00 75.25 159 ASP A N 1
ATOM 1212 C CA . ASP A 1 159 ? -1.597 -9.226 25.227 1.00 75.25 159 ASP A CA 1
ATOM 1213 C C . ASP A 1 159 ? -1.293 -8.236 26.368 1.00 75.25 159 ASP A C 1
ATOM 1215 O O . ASP A 1 159 ? -2.045 -7.288 26.601 1.00 75.25 159 ASP A O 1
ATOM 1219 N N . ASP A 1 160 ? -0.143 -8.405 27.027 1.00 76.50 160 ASP A N 1
ATOM 1220 C CA . ASP A 1 160 ? 0.324 -7.565 28.135 1.00 76.50 160 ASP A CA 1
ATOM 1221 C C . ASP A 1 160 ? 1.098 -6.322 27.679 1.00 76.50 160 ASP A C 1
ATOM 1223 O O . ASP A 1 160 ? 1.746 -5.645 28.489 1.00 76.50 160 ASP A O 1
ATOM 1227 N N . ARG A 1 161 ? 1.086 -5.995 26.379 1.00 69.62 161 ARG A N 1
ATOM 1228 C CA . ARG A 1 161 ? 1.779 -4.803 25.894 1.00 69.62 161 ARG A CA 1
ATOM 1229 C C . ARG A 1 161 ? 1.133 -3.579 26.530 1.00 69.62 161 ARG A C 1
ATOM 1231 O O . ARG A 1 161 ? 0.020 -3.183 26.185 1.00 69.62 161 ARG A O 1
ATOM 1238 N N . LEU A 1 162 ? 1.865 -2.959 27.458 1.00 70.25 162 LEU A N 1
ATOM 1239 C CA . LEU A 1 162 ? 1.445 -1.698 28.045 1.00 70.25 162 LEU A CA 1
ATOM 1240 C C . LEU A 1 162 ? 1.128 -0.726 26.904 1.00 70.25 162 LEU A C 1
ATOM 1242 O O . LEU A 1 162 ? 1.893 -0.645 25.933 1.00 70.25 162 LEU A O 1
ATOM 1246 N N . PRO A 1 163 ? -0.001 -0.007 26.996 1.00 65.06 163 PRO A N 1
ATOM 1247 C CA . PRO A 1 163 ? -0.411 0.905 25.949 1.00 65.06 163 PRO A CA 1
ATOM 1248 C C . PRO A 1 163 ? 0.744 1.856 25.637 1.00 65.06 163 PRO A C 1
ATOM 1250 O O . PRO A 1 163 ? 1.437 2.259 26.580 1.00 65.06 163 PRO A O 1
ATOM 1253 N N . PRO A 1 164 ? 0.965 2.210 24.352 1.00 65.06 164 PRO A N 1
ATOM 1254 C CA . PRO A 1 164 ? 2.069 3.066 23.948 1.00 65.06 164 PRO A CA 1
ATOM 1255 C C . PRO A 1 164 ? 2.157 4.244 24.908 1.00 65.06 164 PRO A C 1
ATOM 1257 O O . PRO A 1 164 ? 1.217 5.039 25.007 1.00 65.06 164 PRO A O 1
ATOM 1260 N N . ARG A 1 165 ? 3.243 4.274 25.692 1.00 63.06 165 ARG A N 1
ATOM 1261 C CA . ARG A 1 165 ? 3.489 5.287 26.720 1.00 63.06 165 ARG A CA 1
ATOM 1262 C C . ARG A 1 165 ? 3.215 6.625 26.050 1.00 63.06 165 ARG A C 1
ATOM 1264 O O . ARG A 1 165 ? 3.807 6.852 24.996 1.00 63.06 165 ARG A O 1
ATOM 1271 N N . LYS A 1 166 ? 2.256 7.406 26.583 1.00 59.31 166 LYS A N 1
ATOM 1272 C CA . LYS A 1 166 ? 1.754 8.659 25.988 1.00 59.31 166 LYS A CA 1
ATOM 1273 C C . LYS A 1 166 ? 2.914 9.352 25.281 1.00 59.31 166 LYS A C 1
ATOM 1275 O O . LYS A 1 166 ? 3.791 9.881 25.960 1.00 59.31 166 LYS A O 1
ATOM 1280 N N . ARG A 1 167 ? 2.962 9.275 23.944 1.00 55.84 167 ARG A N 1
ATOM 1281 C CA . ARG A 1 167 ? 3.954 10.042 23.193 1.00 55.84 167 ARG A CA 1
ATOM 1282 C C . ARG A 1 167 ? 3.707 11.481 23.612 1.00 55.84 167 ARG A C 1
ATOM 1284 O O . ARG A 1 167 ? 2.550 11.913 23.590 1.00 55.84 167 ARG A O 1
ATOM 1291 N N . LEU A 1 168 ? 4.753 12.138 24.121 1.00 50.44 168 LEU A N 1
ATOM 1292 C CA . LEU A 1 168 ? 4.698 13.550 24.470 1.00 50.44 168 LEU A CA 1
ATOM 1293 C C . LEU A 1 168 ? 3.969 14.249 23.332 1.00 50.44 168 LEU A C 1
ATOM 1295 O O . LEU A 1 168 ? 4.316 14.045 22.169 1.00 50.44 168 LEU A O 1
ATOM 1299 N N . ARG A 1 169 ? 2.892 14.959 23.679 1.00 50.81 169 ARG A N 1
ATOM 1300 C CA . ARG A 1 169 ? 2.141 15.787 22.742 1.00 50.81 169 ARG A CA 1
ATOM 1301 C C . ARG A 1 169 ? 3.167 16.671 22.041 1.00 50.81 169 ARG A C 1
ATOM 1303 O O . ARG A 1 169 ? 3.632 17.639 22.626 1.00 50.81 169 ARG A O 1
ATOM 1310 N N . THR A 1 170 ? 3.527 16.337 20.810 1.00 48.75 170 THR A N 1
ATOM 1311 C CA . THR A 1 170 ? 4.178 17.275 19.909 1.00 48.75 170 THR A CA 1
ATOM 1312 C C . THR A 1 170 ? 3.075 18.244 19.511 1.00 48.75 170 THR A C 1
ATOM 1314 O O . THR A 1 170 ? 2.323 17.996 18.574 1.00 48.75 170 THR A O 1
ATOM 1317 N N . SER A 1 171 ? 2.884 19.289 20.317 1.00 53.03 171 SER A N 1
ATOM 1318 C CA . SER A 1 171 ? 1.885 20.345 20.120 1.00 53.03 171 SER A CA 1
ATOM 1319 C C . SER A 1 171 ? 2.215 21.284 18.960 1.00 53.03 171 SER A C 1
ATOM 1321 O O . SER A 1 171 ? 1.532 22.278 18.778 1.00 53.03 171 SER A O 1
ATOM 1323 N N . HIS A 1 172 ? 3.216 20.968 18.146 1.00 54.38 172 HIS A N 1
ATOM 1324 C CA . HIS A 1 172 ? 3.495 21.683 16.915 1.00 54.38 172 HIS A CA 1
ATOM 1325 C C . HIS A 1 172 ? 2.778 20.973 15.755 1.00 54.38 172 HIS A C 1
ATOM 1327 O O . HIS A 1 172 ? 3.390 20.303 14.921 1.00 54.38 172 HIS A O 1
ATOM 1333 N N . TRP A 1 173 ? 1.452 21.081 15.715 1.00 49.38 173 TRP A N 1
ATOM 1334 C CA . TRP A 1 173 ? 0.772 21.043 14.425 1.00 49.38 173 TRP A CA 1
ATOM 1335 C C . TRP A 1 173 ? 0.945 22.451 13.880 1.00 49.38 173 TRP A C 1
ATOM 1337 O O . TRP A 1 173 ? 0.375 23.388 14.427 1.00 49.38 173 TRP A O 1
ATOM 1347 N N . LYS A 1 174 ? 1.833 22.607 12.895 1.00 49.31 174 LYS A N 1
ATOM 1348 C CA . LYS A 1 174 ? 1.916 23.832 12.103 1.00 49.31 174 LYS A CA 1
ATOM 1349 C C . LYS A 1 174 ? 0.511 24.020 11.536 1.00 49.31 174 LYS A C 1
ATOM 1351 O O . LYS A 1 174 ? 0.090 23.201 10.721 1.00 49.31 174 LYS A O 1
ATOM 1356 N N . GLU A 1 175 ? -0.229 24.997 12.050 1.00 53.50 175 GLU A N 1
ATOM 1357 C CA . GLU A 1 175 ? -1.420 25.498 11.378 1.00 53.50 175 GLU A CA 1
ATOM 1358 C C . GLU A 1 175 ? -0.963 25.831 9.963 1.00 53.50 175 GLU A C 1
ATOM 1360 O O . GLU A 1 175 ? -0.068 26.656 9.760 1.00 53.50 175 GLU A O 1
ATOM 1365 N N . GLY A 1 176 ? -1.462 25.054 9.000 1.00 44.88 176 GLY A N 1
ATOM 1366 C CA . GLY A 1 176 ? -1.311 25.391 7.600 1.00 44.88 176 GLY A CA 1
ATOM 1367 C C . GLY A 1 176 ? -1.811 26.815 7.459 1.00 44.88 176 GLY A C 1
ATOM 1368 O O . GLY A 1 176 ? -2.913 27.137 7.896 1.00 44.88 176 GLY A O 1
ATOM 1369 N N . ASN A 1 177 ? -0.943 27.676 6.947 1.00 48.72 177 ASN A N 1
ATOM 1370 C CA . ASN A 1 177 ? -1.283 29.031 6.578 1.00 48.72 177 ASN A CA 1
ATOM 1371 C C . ASN A 1 177 ? -2.209 28.930 5.355 1.00 48.72 177 ASN A C 1
ATOM 1373 O O . ASN A 1 177 ? -1.755 29.078 4.223 1.00 48.72 177 ASN A O 1
ATOM 1377 N N . ASP A 1 178 ? -3.475 28.576 5.585 1.00 51.94 178 ASP A N 1
ATOM 1378 C CA . ASP A 1 178 ? -4.556 28.639 4.602 1.00 51.94 178 ASP A CA 1
ATOM 1379 C C . ASP A 1 178 ? -4.879 30.123 4.403 1.00 51.94 178 ASP A C 1
ATOM 1381 O O . ASP A 1 178 ? -5.823 30.685 4.963 1.00 51.94 178 ASP A O 1
ATOM 1385 N N . SER A 1 179 ? -4.001 30.792 3.663 1.00 54.09 179 SER A N 1
ATOM 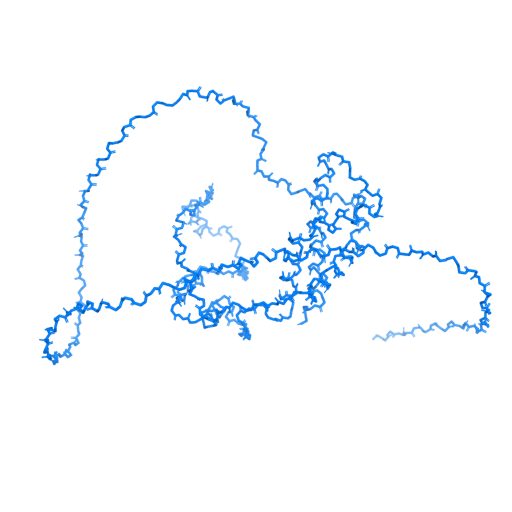1386 C CA . SER A 1 179 ? -3.987 32.233 3.451 1.00 54.09 179 SER A CA 1
ATOM 1387 C C . SER A 1 179 ? -5.055 32.710 2.463 1.00 54.09 179 SER A C 1
ATOM 1389 O O . SER A 1 179 ? -4.744 33.547 1.627 1.00 54.09 179 SER A O 1
ATOM 1391 N N . ASP A 1 180 ? -6.285 32.196 2.533 1.00 52.56 180 ASP A N 1
ATOM 1392 C CA . ASP A 1 180 ? -7.404 32.755 1.754 1.00 52.56 180 ASP A CA 1
ATOM 1393 C C . ASP A 1 180 ? -8.798 32.521 2.356 1.00 52.56 180 ASP A C 1
ATOM 1395 O O . ASP A 1 180 ? -9.815 32.645 1.681 1.00 52.56 180 ASP A O 1
ATOM 1399 N N . ASP A 1 181 ? -8.879 32.230 3.655 1.00 58.25 181 ASP A N 1
ATOM 1400 C CA . ASP A 1 181 ? -10.156 31.902 4.292 1.00 58.25 181 ASP A CA 1
ATOM 1401 C C . ASP A 1 181 ? -10.345 32.684 5.600 1.00 58.25 181 ASP A C 1
ATOM 1403 O O . ASP A 1 181 ? -10.596 32.146 6.683 1.00 58.25 181 ASP A O 1
ATOM 1407 N N . SER A 1 182 ? -10.183 34.007 5.499 1.00 73.25 182 SER A N 1
ATOM 1408 C CA . SER A 1 182 ? -10.532 34.923 6.584 1.00 73.25 182 SER A CA 1
ATOM 1409 C C . SER A 1 182 ? -11.991 34.689 6.985 1.00 73.25 182 SER A C 1
ATOM 1411 O O . SER A 1 182 ? -12.871 34.617 6.127 1.00 73.25 182 SER A O 1
ATOM 1413 N N . ILE A 1 183 ? -12.263 34.589 8.291 1.00 70.25 183 ILE A N 1
ATOM 1414 C CA . ILE A 1 183 ? -13.606 34.334 8.849 1.00 70.25 183 ILE A CA 1
ATOM 1415 C C . ILE A 1 183 ? -14.658 35.278 8.238 1.00 70.25 183 ILE A C 1
ATOM 1417 O O . ILE A 1 183 ? -15.761 34.843 7.920 1.00 70.25 183 ILE A O 1
ATOM 1421 N N . GLY A 1 184 ? -14.289 36.540 7.981 1.00 75.88 184 GLY A N 1
ATOM 1422 C CA . GLY A 1 184 ? -15.175 37.517 7.341 1.00 75.88 184 GLY A CA 1
ATOM 1423 C C . GLY A 1 184 ? -15.527 37.200 5.881 1.00 75.88 184 GLY A C 1
ATOM 1424 O O . GLY A 1 184 ? -16.640 37.489 5.452 1.00 75.88 184 GLY A O 1
ATOM 1425 N N . GLY A 1 185 ? -14.623 36.568 5.126 1.00 74.94 185 GLY A N 1
ATOM 1426 C CA . GLY A 1 185 ? -14.878 36.147 3.744 1.00 74.94 185 GLY A CA 1
ATOM 1427 C C . GLY A 1 185 ? -15.874 34.989 3.663 1.00 74.94 185 GLY A C 1
ATOM 1428 O O . GLY A 1 185 ? -16.787 35.017 2.837 1.00 74.94 185 GLY A O 1
ATOM 1429 N N . ARG A 1 186 ? -15.765 34.015 4.579 1.00 73.75 186 ARG A N 1
ATOM 1430 C CA . ARG A 1 186 ? -16.719 32.896 4.679 1.00 73.75 186 ARG A CA 1
ATOM 1431 C C . ARG A 1 186 ? -18.122 33.377 5.030 1.00 73.75 186 ARG A C 1
ATOM 1433 O O . ARG A 1 186 ? -19.085 32.950 4.398 1.00 73.75 186 ARG A O 1
ATOM 1440 N N . ASP A 1 187 ? -18.236 34.279 6.002 1.00 78.44 187 ASP A N 1
ATOM 1441 C CA . ASP A 1 187 ? -19.535 34.803 6.426 1.00 78.44 187 ASP A CA 1
ATOM 1442 C C . ASP A 1 187 ? -20.186 35.650 5.325 1.00 78.44 187 ASP A C 1
ATOM 1444 O O . ASP A 1 187 ? -21.375 35.468 5.059 1.00 78.44 187 ASP A O 1
ATOM 1448 N N . SER A 1 188 ? -19.426 36.497 4.614 1.00 81.69 188 SER A N 1
ATOM 1449 C CA . SER A 1 188 ? -19.957 37.238 3.455 1.00 81.69 188 SER A CA 1
ATOM 1450 C C . SER A 1 188 ? -20.453 36.282 2.371 1.00 81.69 188 SER A C 1
ATOM 1452 O O . SER A 1 188 ? -21.568 36.429 1.883 1.00 81.69 188 SER A O 1
ATOM 1454 N N . HIS A 1 189 ? -19.690 35.229 2.064 1.00 79.31 189 HIS A N 1
ATOM 1455 C CA . HIS A 1 189 ? -20.090 34.215 1.089 1.00 79.31 189 HIS A CA 1
ATOM 1456 C C . HIS A 1 189 ? -21.378 33.465 1.488 1.00 79.31 189 HIS A C 1
ATOM 1458 O O . HIS A 1 189 ? -22.251 33.233 0.645 1.00 79.31 189 HIS A O 1
ATOM 1464 N N . ILE A 1 190 ? -21.538 33.124 2.774 1.00 79.50 190 ILE A N 1
ATOM 1465 C CA . ILE A 1 190 ? -22.760 32.495 3.307 1.00 79.50 190 ILE A CA 1
ATOM 1466 C C . ILE A 1 190 ? -23.952 33.460 3.233 1.00 79.50 190 ILE 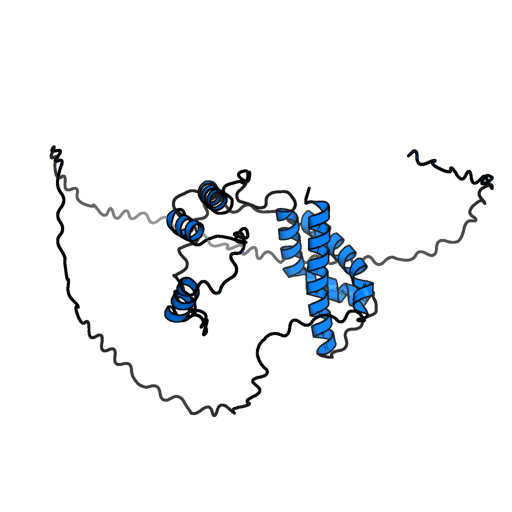A C 1
ATOM 1468 O O . ILE A 1 190 ? -25.058 33.048 2.866 1.00 79.50 190 ILE A O 1
ATOM 1472 N N . LEU A 1 191 ? -23.746 34.733 3.581 1.00 85.38 191 LEU A N 1
ATOM 1473 C CA . LEU A 1 191 ? -24.794 35.757 3.584 1.00 85.38 191 LEU A CA 1
ATOM 1474 C C . LEU A 1 191 ? -25.251 36.120 2.168 1.00 85.38 191 LEU A C 1
ATOM 1476 O O . LEU A 1 191 ? -26.453 36.231 1.924 1.00 85.38 191 LEU A O 1
ATOM 1480 N N . GLU A 1 192 ? -24.312 36.255 1.235 1.00 88.25 192 GLU A N 1
ATOM 1481 C CA . GLU A 1 192 ? -24.583 36.581 -0.167 1.00 88.25 192 GLU A CA 1
ATOM 1482 C C . GLU A 1 192 ? -25.168 35.391 -0.943 1.00 88.25 192 GLU A C 1
ATOM 1484 O O . GLU A 1 192 ? -25.728 35.586 -2.022 1.00 88.25 192 GLU A O 1
ATOM 1489 N N . ARG A 1 193 ? -25.080 34.165 -0.394 1.00 78.56 193 ARG A N 1
ATOM 1490 C CA . ARG A 1 193 ? -25.563 32.914 -1.014 1.00 78.56 193 ARG A CA 1
ATOM 1491 C C . ARG A 1 193 ? -25.084 32.753 -2.458 1.00 78.56 193 ARG A C 1
ATOM 1493 O O . ARG A 1 193 ? -25.804 32.241 -3.311 1.00 78.56 193 ARG A O 1
ATOM 1500 N N . THR A 1 194 ? -23.864 33.201 -2.730 1.00 82.12 194 THR A N 1
ATOM 1501 C CA . THR A 1 194 ? -23.268 33.171 -4.071 1.00 82.12 194 THR A CA 1
ATOM 1502 C C . THR A 1 194 ? -22.784 31.776 -4.470 1.00 82.12 194 THR A C 1
ATOM 1504 O O . THR A 1 194 ? -22.398 31.567 -5.616 1.00 82.12 194 THR A O 1
ATOM 1507 N N . CYS A 1 195 ? -22.829 30.798 -3.557 1.00 81.31 195 CYS A N 1
ATOM 1508 C CA . CYS A 1 195 ? -22.563 29.392 -3.843 1.00 81.31 195 CYS A CA 1
ATOM 1509 C C . CYS A 1 195 ? -23.782 28.653 -4.409 1.00 81.31 195 CYS A C 1
ATOM 1511 O O . CYS A 1 195 ? -24.900 28.750 -3.905 1.00 81.31 195 CYS A O 1
ATOM 1513 N N . GLU A 1 196 ? -23.529 27.799 -5.400 1.00 84.31 196 GLU A N 1
ATOM 1514 C CA . GLU A 1 196 ? -24.470 26.758 -5.804 1.00 84.31 196 GLU A CA 1
ATOM 1515 C C . GLU A 1 196 ? -24.595 25.718 -4.682 1.00 84.31 196 GLU A C 1
ATOM 1517 O O . GLU A 1 196 ? -23.598 25.140 -4.236 1.00 84.31 196 GLU A O 1
ATOM 1522 N N . LEU A 1 197 ? -25.825 25.461 -4.229 1.00 81.25 197 LEU A N 1
ATOM 1523 C CA . LEU A 1 197 ? -26.102 24.402 -3.264 1.00 81.25 197 LEU A CA 1
ATOM 1524 C C . LEU A 1 197 ? -25.775 23.053 -3.919 1.00 81.25 197 LEU A C 1
ATOM 1526 O O . LEU A 1 197 ? -26.511 22.576 -4.782 1.00 81.25 197 LEU A O 1
ATOM 1530 N N . ARG A 1 198 ? -24.660 22.438 -3.528 1.00 80.19 198 ARG A N 1
ATOM 1531 C CA . ARG A 1 198 ? -24.351 21.057 -3.907 1.00 80.19 198 ARG A CA 1
ATOM 1532 C C . ARG A 1 198 ? -24.986 20.110 -2.906 1.00 80.19 198 ARG A C 1
ATOM 1534 O O . ARG A 1 198 ? -24.982 20.383 -1.704 1.00 80.19 198 ARG A O 1
ATOM 1541 N N . ASP A 1 199 ? -25.481 18.979 -3.397 1.00 81.62 199 ASP A N 1
ATOM 1542 C CA . ASP A 1 199 ? -25.853 17.880 -2.515 1.00 81.62 199 ASP A CA 1
ATOM 1543 C C . ASP A 1 199 ? -24.650 17.523 -1.630 1.00 81.62 199 ASP A C 1
ATOM 1545 O O . ASP A 1 199 ? -23.522 17.477 -2.141 1.00 81.62 199 ASP A O 1
ATOM 1549 N N . PRO A 1 200 ? -24.851 17.285 -0.318 1.00 76.12 200 PRO A N 1
ATOM 1550 C CA . PRO A 1 200 ? -23.773 16.898 0.575 1.00 76.12 200 PRO A CA 1
ATOM 1551 C C . PRO A 1 200 ? -23.085 15.649 0.028 1.00 76.12 200 PRO A C 1
ATOM 1553 O O . PRO A 1 200 ? -23.611 14.538 0.113 1.00 76.12 200 PRO A O 1
ATOM 1556 N N . GLN A 1 201 ? -21.899 15.829 -0.552 1.00 75.75 201 GLN A N 1
ATOM 1557 C CA . GLN A 1 201 ? -21.046 14.710 -0.913 1.00 75.75 201 GLN A CA 1
ATOM 1558 C C . GLN A 1 201 ? -20.713 13.971 0.390 1.00 75.75 201 GLN A C 1
ATOM 1560 O O . GLN A 1 201 ? -20.403 14.628 1.393 1.00 75.75 201 GLN A O 1
ATOM 1565 N N . PRO A 1 202 ? -20.789 12.630 0.423 1.00 77.44 202 PRO A N 1
ATOM 1566 C CA . PRO A 1 202 ? -20.271 11.867 1.545 1.00 77.44 202 PRO A CA 1
ATOM 1567 C C . PRO A 1 202 ? -18.836 12.322 1.807 1.00 77.44 202 PRO A C 1
ATOM 1569 O O . PRO A 1 202 ? -17.979 12.184 0.940 1.00 77.44 202 PRO A O 1
ATOM 1572 N N . ILE A 1 203 ? -18.594 12.930 2.971 1.00 73.31 203 ILE A N 1
ATOM 1573 C CA . ILE A 1 203 ? -17.257 13.406 3.325 1.00 73.31 203 ILE A CA 1
ATOM 1574 C C . ILE A 1 203 ? -16.346 12.182 3.342 1.00 73.31 203 ILE A C 1
ATOM 1576 O O . ILE A 1 203 ? -16.555 11.259 4.134 1.00 73.31 203 ILE A O 1
ATOM 1580 N N . GLU A 1 204 ? -15.353 12.167 2.459 1.00 76.69 204 GLU A N 1
ATOM 1581 C CA . GLU A 1 204 ? -14.341 11.126 2.449 1.00 76.69 204 GLU A CA 1
ATOM 1582 C C . GLU A 1 204 ? -13.473 11.289 3.705 1.00 76.69 204 GLU A C 1
ATOM 1584 O O . GLU A 1 204 ? -12.791 12.295 3.893 1.00 76.69 204 GLU A O 1
ATOM 1589 N N . GLY A 1 205 ? -13.555 10.320 4.620 1.00 86.38 205 GLY A N 1
ATOM 1590 C CA . GLY A 1 205 ? -12.778 10.305 5.860 1.00 86.38 205 GLY A CA 1
ATOM 1591 C C . GLY A 1 205 ? -13.595 10.509 7.138 1.00 86.38 205 GLY A C 1
ATOM 1592 O O . GLY A 1 205 ? -14.748 10.097 7.248 1.00 86.38 205 GLY A O 1
ATOM 1593 N N . ILE A 1 206 ? -12.938 11.063 8.162 1.00 89.31 206 ILE A N 1
ATOM 1594 C CA . ILE A 1 206 ? -13.477 11.214 9.520 1.00 89.31 206 ILE A CA 1
ATOM 1595 C C . ILE A 1 206 ? -13.895 12.671 9.707 1.00 89.31 206 ILE A C 1
ATOM 1597 O O . ILE A 1 206 ? -13.053 13.564 9.672 1.00 89.31 206 ILE A O 1
ATOM 1601 N N . ASN A 1 207 ? -15.180 12.925 9.947 1.00 89.12 207 ASN A N 1
ATOM 1602 C CA . ASN A 1 207 ? -15.649 14.289 10.194 1.00 89.12 207 ASN A CA 1
ATOM 1603 C C . ASN A 1 207 ? -15.248 14.798 11.594 1.00 89.12 207 ASN A C 1
ATOM 1605 O O . ASN A 1 207 ? -14.942 14.020 12.503 1.00 89.12 207 ASN A O 1
ATOM 1609 N N . PHE A 1 208 ? -15.324 16.117 11.797 1.00 87.31 208 PHE A N 1
ATOM 1610 C CA . PHE A 1 208 ? -14.971 16.777 13.063 1.00 87.31 208 PHE A CA 1
ATOM 1611 C C . PHE A 1 208 ? -15.654 16.154 14.297 1.00 87.31 208 PHE A C 1
ATOM 1613 O O . PHE A 1 208 ? -15.069 16.034 15.381 1.00 87.31 208 PHE A O 1
ATOM 1620 N N . TYR A 1 209 ? -16.904 15.711 14.147 1.00 88.56 209 TYR A N 1
ATOM 1621 C CA . TYR A 1 209 ? -17.662 15.082 15.224 1.00 88.56 209 TYR A CA 1
ATOM 1622 C C . TYR A 1 209 ? -17.141 13.679 15.567 1.00 88.56 209 TYR A C 1
ATOM 1624 O O . TYR A 1 209 ? -17.012 13.331 16.748 1.00 88.56 209 TYR A O 1
ATOM 1632 N N . GLN A 1 210 ? -16.808 12.871 14.560 1.00 91.12 210 GLN A N 1
ATOM 1633 C CA . GLN A 1 210 ? -16.170 11.570 14.747 1.00 91.12 210 GLN A CA 1
ATOM 1634 C C . GLN A 1 210 ? -14.771 11.730 15.347 1.00 91.12 210 GLN A C 1
ATOM 1636 O O . GLN A 1 210 ? -14.440 11.004 16.283 1.00 91.12 210 GLN A O 1
ATOM 1641 N N . GLU A 1 211 ? -13.987 12.711 14.901 1.00 90.62 211 GLU A N 1
ATOM 1642 C CA . GLU A 1 211 ? -12.664 13.007 15.459 1.00 90.62 211 GLU A CA 1
ATOM 1643 C C . GLU A 1 211 ? -12.759 13.383 16.948 1.00 90.62 211 GLU A C 1
ATOM 1645 O O . GLU A 1 211 ? -12.092 12.795 17.807 1.00 90.62 211 GLU A O 1
ATOM 1650 N N . SER A 1 212 ? -13.675 14.295 17.283 1.00 89.12 212 SER A N 1
ATOM 1651 C CA . SER A 1 212 ? -13.976 14.673 18.667 1.00 89.12 212 SER A CA 1
ATOM 1652 C C . SER A 1 212 ? -14.418 13.471 19.510 1.00 89.12 212 SER A C 1
ATOM 1654 O O . SER A 1 212 ? -14.018 13.329 20.672 1.00 89.12 212 SER A O 1
ATOM 1656 N N . LYS A 1 213 ? -15.215 12.560 18.937 1.00 91.62 213 LYS A N 1
ATOM 1657 C CA . LYS A 1 213 ? -15.588 11.299 19.592 1.00 91.62 213 LYS A CA 1
ATOM 1658 C C . LYS A 1 213 ? -14.392 10.379 19.797 1.00 91.62 213 LYS A C 1
ATOM 1660 O O . LYS A 1 213 ? -14.288 9.808 20.882 1.00 91.62 213 LYS A O 1
ATOM 1665 N N . LEU A 1 214 ? -13.509 10.231 18.813 1.00 91.38 214 LEU A N 1
ATOM 1666 C CA . LEU A 1 214 ? -12.311 9.394 18.914 1.00 91.38 214 LEU A CA 1
ATOM 1667 C C . LEU A 1 214 ? -11.398 9.890 20.037 1.00 91.38 214 LEU A C 1
ATOM 1669 O O . LEU A 1 214 ? -11.040 9.096 20.908 1.00 91.38 214 LEU A O 1
ATOM 1673 N N . LYS A 1 215 ? -11.155 11.206 20.118 1.00 86.50 215 LYS A N 1
ATOM 1674 C CA . LYS A 1 215 ? -10.379 11.832 21.207 1.00 86.50 215 LYS A CA 1
ATOM 1675 C C . LYS A 1 215 ? -10.952 11.519 22.597 1.00 86.50 215 LYS A C 1
ATOM 1677 O O . LYS A 1 215 ? -10.199 11.278 23.534 1.00 86.50 215 LYS A O 1
ATOM 1682 N N . ARG A 1 216 ? -12.284 11.490 22.746 1.00 86.00 216 ARG A N 1
ATOM 1683 C CA . ARG A 1 216 ? -12.962 11.197 24.031 1.00 86.00 216 ARG A CA 1
ATOM 1684 C C . ARG A 1 216 ? -13.079 9.700 24.341 1.00 86.00 216 ARG A C 1
ATOM 1686 O O . ARG A 1 216 ? -13.162 9.311 25.509 1.00 86.00 216 ARG A O 1
ATOM 1693 N N . ARG A 1 217 ? -13.182 8.856 23.311 1.00 80.81 217 ARG A N 1
ATOM 1694 C CA . ARG A 1 217 ? -13.436 7.408 23.434 1.00 80.81 217 ARG A CA 1
ATOM 1695 C C . ARG A 1 217 ? -12.170 6.577 23.507 1.00 80.81 217 ARG A C 1
ATOM 1697 O O . ARG A 1 217 ? -12.262 5.422 23.933 1.00 80.81 217 ARG A O 1
ATOM 1704 N N . ASP A 1 218 ? -11.034 7.147 23.127 1.00 80.31 218 ASP A N 1
ATOM 1705 C CA . ASP A 1 218 ? -9.744 6.513 23.307 1.00 80.31 218 ASP A CA 1
ATOM 1706 C C . ASP A 1 218 ? -9.390 6.431 24.802 1.00 80.31 218 ASP A C 1
ATOM 1708 O O . ASP A 1 218 ? -8.855 7.355 25.414 1.00 80.31 218 ASP A O 1
ATOM 1712 N N . LYS A 1 219 ? -9.752 5.301 25.414 1.00 83.75 219 LYS A N 1
ATOM 1713 C CA . LYS A 1 219 ? -9.483 5.024 26.820 1.00 83.75 219 LYS A CA 1
ATOM 1714 C C . LYS A 1 219 ? -8.401 3.963 26.919 1.00 83.75 219 LYS A C 1
ATOM 1716 O O . LYS A 1 219 ? -8.665 2.778 26.745 1.00 83.75 219 LYS A O 1
ATOM 1721 N N . ILE A 1 220 ? -7.202 4.427 27.249 1.00 80.75 220 ILE A N 1
ATOM 1722 C CA . ILE A 1 220 ? -5.964 3.646 27.362 1.00 80.75 220 ILE A CA 1
ATOM 1723 C C . ILE A 1 220 ? -6.097 2.423 28.288 1.00 80.75 220 ILE A C 1
ATOM 1725 O O . ILE A 1 220 ? -5.463 1.404 28.057 1.00 80.75 220 ILE A O 1
ATOM 1729 N N . TYR A 1 221 ? -6.937 2.510 29.321 1.00 84.12 221 TYR A N 1
ATOM 1730 C CA . TYR A 1 221 ? -7.168 1.422 30.277 1.00 84.12 221 TYR A CA 1
ATOM 1731 C C . TYR A 1 221 ? -8.057 0.291 29.739 1.00 84.12 221 TYR A C 1
ATOM 1733 O O . TYR A 1 221 ? -8.277 -0.707 30.422 1.00 84.12 221 TYR A O 1
ATOM 1741 N N . LEU A 1 222 ? -8.640 0.447 28.550 1.00 85.19 222 LEU A N 1
ATOM 1742 C CA . LEU A 1 222 ? -9.345 -0.643 27.891 1.00 85.19 222 LEU A CA 1
ATOM 1743 C C . LEU A 1 222 ? -8.327 -1.503 27.154 1.00 85.19 222 LEU A C 1
ATOM 1745 O O . LEU A 1 222 ? -7.495 -0.971 26.425 1.00 85.19 222 LEU A O 1
ATOM 1749 N N . GLY A 1 223 ? -8.455 -2.826 27.275 1.00 85.38 223 GLY A N 1
ATOM 1750 C CA . GLY A 1 223 ? -7.674 -3.754 26.459 1.00 85.38 223 GLY A CA 1
ATOM 1751 C C . GLY A 1 223 ? -7.794 -3.434 24.964 1.00 85.38 223 GLY A C 1
ATOM 1752 O O . GLY A 1 223 ? -8.841 -2.963 24.495 1.00 85.38 223 GLY A O 1
ATOM 1753 N N . GLU A 1 224 ? -6.723 -3.697 24.219 1.00 86.44 224 GLU A N 1
ATOM 1754 C CA . GLU A 1 224 ? -6.534 -3.243 22.838 1.00 86.44 224 GLU A CA 1
ATOM 1755 C C . GLU A 1 224 ? -7.710 -3.604 21.923 1.00 86.44 224 GLU A C 1
ATOM 1757 O O . GLU A 1 224 ? -8.279 -2.732 21.265 1.00 86.44 224 GLU A O 1
ATOM 1762 N N . ALA A 1 225 ? -8.181 -4.851 21.975 1.00 88.81 225 ALA A N 1
ATOM 1763 C CA . ALA A 1 225 ? -9.307 -5.303 21.161 1.00 88.81 225 ALA A CA 1
ATOM 1764 C C . ALA A 1 225 ? -10.614 -4.531 21.432 1.00 88.81 225 ALA A C 1
ATOM 1766 O O . ALA A 1 225 ? -11.418 -4.329 20.518 1.00 88.81 225 ALA A O 1
ATOM 1767 N N . LYS A 1 226 ? -10.866 -4.099 22.677 1.00 90.12 226 LYS A N 1
ATOM 1768 C CA . LYS A 1 226 ? -12.049 -3.283 23.022 1.00 90.12 226 LYS A CA 1
ATOM 1769 C C . LYS A 1 226 ? -11.871 -1.843 22.553 1.00 90.12 226 LYS A C 1
ATOM 1771 O O . LYS A 1 226 ? -12.823 -1.239 22.058 1.00 90.12 226 LYS A O 1
ATOM 1776 N N . ARG A 1 227 ? -10.666 -1.299 22.722 1.00 90.94 227 ARG A N 1
ATOM 1777 C CA . ARG A 1 227 ? -10.300 0.049 22.283 1.00 90.94 227 ARG A CA 1
ATOM 1778 C C . ARG A 1 227 ? -10.440 0.176 20.766 1.00 90.94 227 ARG A C 1
ATOM 1780 O O . ARG A 1 227 ? -11.158 1.058 20.302 1.00 90.94 227 ARG A O 1
ATOM 1787 N N . TRP A 1 228 ? -9.877 -0.767 20.015 1.00 89.94 228 TRP A N 1
ATOM 1788 C CA . TRP A 1 228 ? -9.992 -0.815 18.562 1.00 89.94 228 TRP A CA 1
ATOM 1789 C C . TRP A 1 228 ? -11.438 -0.926 18.083 1.00 89.94 228 TRP A C 1
ATOM 1791 O O . TRP A 1 228 ? -11.860 -0.133 17.251 1.00 89.94 228 TRP A O 1
ATOM 1801 N N . ARG A 1 229 ? -12.246 -1.829 18.660 1.00 91.44 229 ARG A N 1
ATOM 1802 C CA . ARG A 1 229 ? -13.672 -1.949 18.302 1.00 91.44 229 ARG A CA 1
ATOM 1803 C C . ARG A 1 229 ? -14.439 -0.632 18.467 1.00 91.44 229 ARG A C 1
ATOM 1805 O O . ARG A 1 229 ? -15.309 -0.329 17.658 1.00 91.44 229 ARG A O 1
ATOM 1812 N N . ARG A 1 230 ? -14.104 0.179 19.479 1.00 91.88 230 ARG A N 1
ATOM 1813 C CA . ARG A 1 230 ? -14.711 1.511 19.674 1.00 91.88 230 ARG A CA 1
ATOM 1814 C C . ARG A 1 230 ? -14.241 2.537 18.650 1.00 91.88 230 ARG A C 1
ATOM 1816 O O . ARG A 1 230 ? -15.052 3.363 18.230 1.00 91.88 230 ARG A O 1
ATOM 1823 N N . ILE A 1 231 ? -12.958 2.502 18.292 1.00 91.25 231 ILE A N 1
ATOM 1824 C CA . ILE A 1 231 ? -12.395 3.341 17.229 1.00 91.25 231 ILE A CA 1
ATOM 1825 C C . ILE A 1 231 ? -13.097 3.000 15.913 1.00 91.25 231 ILE A C 1
ATOM 1827 O O . ILE A 1 231 ? -13.695 3.882 15.302 1.00 91.25 231 ILE A O 1
ATOM 1831 N N . TYR A 1 232 ? -13.140 1.713 15.563 1.00 92.12 232 TYR A N 1
ATOM 1832 C CA . TYR A 1 232 ? -13.774 1.214 14.349 1.00 92.12 232 TYR A CA 1
ATOM 1833 C C . TYR A 1 232 ? -15.251 1.608 14.265 1.00 92.12 232 TYR A C 1
ATOM 1835 O O . TYR A 1 232 ? -15.642 2.264 13.312 1.00 92.12 232 TYR A O 1
ATOM 1843 N N . ALA A 1 233 ? -16.057 1.333 15.295 1.00 92.94 233 ALA A N 1
ATOM 1844 C CA . ALA A 1 233 ? -17.479 1.698 15.302 1.00 92.94 233 ALA A CA 1
ATOM 1845 C C . ALA A 1 233 ? -17.735 3.220 15.267 1.00 92.94 233 ALA A C 1
ATOM 1847 O O . ALA A 1 233 ? -18.851 3.661 15.006 1.00 92.94 233 ALA A O 1
ATOM 1848 N N . THR A 1 234 ? -16.728 4.043 15.584 1.00 92.69 234 THR A N 1
ATOM 1849 C CA . THR A 1 234 ? -16.832 5.506 15.468 1.00 92.69 234 THR A CA 1
ATOM 1850 C C . THR A 1 234 ? -16.467 5.976 14.060 1.00 92.69 234 THR A C 1
ATOM 1852 O O . THR A 1 234 ? -17.148 6.855 13.533 1.00 92.69 234 THR A O 1
ATOM 1855 N N . ALA A 1 235 ? -15.426 5.396 13.457 1.00 90.94 235 ALA A N 1
ATOM 1856 C CA . ALA A 1 235 ? -14.995 5.708 12.095 1.00 90.94 235 ALA A CA 1
ATOM 1857 C C . ALA A 1 235 ? -15.953 5.136 11.032 1.00 90.94 235 ALA A C 1
ATOM 1859 O O . ALA A 1 235 ? -16.239 5.809 10.049 1.00 90.94 235 ALA A O 1
ATOM 1860 N N . PHE A 1 236 ? -16.509 3.947 11.274 1.00 90.62 236 PHE A N 1
ATOM 1861 C CA . PHE A 1 236 ? -17.342 3.187 10.340 1.00 90.62 236 PHE A CA 1
ATOM 1862 C C . PHE A 1 236 ? -18.668 2.770 11.004 1.00 90.62 236 PHE A C 1
ATOM 1864 O O . PHE A 1 236 ? -18.860 1.603 11.346 1.00 90.62 236 PHE A O 1
ATOM 1871 N N . PRO A 1 237 ? -19.595 3.715 11.249 1.00 89.50 237 PRO A N 1
ATOM 1872 C CA . PRO A 1 237 ? -20.811 3.452 12.025 1.00 89.50 237 PRO A CA 1
ATOM 1873 C C . PRO A 1 237 ? -21.777 2.454 11.367 1.00 89.50 237 PRO A C 1
ATOM 1875 O O . PRO A 1 237 ? -22.572 1.843 12.072 1.00 89.50 237 PRO A O 1
ATOM 1878 N N . ASN A 1 238 ? -21.692 2.279 10.045 1.00 91.25 238 ASN A N 1
ATOM 1879 C CA . ASN A 1 238 ? -22.578 1.413 9.261 1.00 91.25 238 ASN A CA 1
ATOM 1880 C C . ASN A 1 238 ? -21.887 0.122 8.789 1.00 91.25 238 ASN A C 1
ATOM 1882 O O . ASN A 1 238 ? -22.432 -0.586 7.948 1.00 91.25 238 ASN A O 1
ATOM 1886 N N . SER A 1 239 ? -20.672 -0.156 9.266 1.00 91.25 239 SER A N 1
ATOM 1887 C CA . SER A 1 239 ? -19.900 -1.331 8.860 1.00 91.25 239 SER A CA 1
ATOM 1888 C C . SER A 1 239 ? -19.911 -2.396 9.946 1.00 91.25 239 SER A C 1
ATOM 1890 O O . SER A 1 239 ? -19.904 -2.085 11.140 1.00 91.25 239 SER A O 1
ATOM 1892 N N . ASP A 1 240 ? -19.872 -3.659 9.528 1.00 92.00 240 ASP A N 1
ATOM 1893 C CA . ASP A 1 240 ? -19.748 -4.782 10.449 1.00 92.00 240 ASP A CA 1
ATOM 1894 C C . ASP A 1 240 ? -18.454 -4.693 11.254 1.00 92.00 240 ASP A C 1
ATOM 1896 O O . ASP A 1 240 ? -17.392 -4.314 10.750 1.00 92.00 240 ASP A O 1
ATOM 1900 N N . LEU A 1 241 ? -18.529 -5.066 12.533 1.00 89.50 241 LEU A N 1
ATOM 1901 C CA . LEU A 1 241 ? -17.349 -5.047 13.383 1.00 89.50 241 LEU A CA 1
ATOM 1902 C C . LEU A 1 241 ? -16.312 -6.050 12.859 1.00 89.50 241 LEU A C 1
ATOM 1904 O O . LEU A 1 241 ? -16.635 -7.225 12.653 1.00 89.50 241 LEU A O 1
ATOM 1908 N N . PRO A 1 242 ? -15.039 -5.640 12.729 1.00 87.31 242 PRO A N 1
ATOM 1909 C CA . PRO A 1 242 ? -13.997 -6.558 12.330 1.00 87.31 242 PRO A CA 1
ATOM 1910 C C . PRO A 1 242 ? -13.825 -7.619 13.417 1.00 87.31 242 PRO A C 1
ATOM 1912 O O . PRO A 1 242 ? -13.867 -7.335 14.618 1.00 87.31 242 PRO A O 1
ATOM 1915 N N . ARG A 1 243 ? -13.593 -8.861 12.983 1.00 87.75 243 ARG A N 1
ATOM 1916 C CA . ARG A 1 243 ? -13.353 -10.002 13.879 1.00 87.75 243 ARG A CA 1
ATOM 1917 C C . ARG A 1 243 ? -12.139 -9.779 14.783 1.00 87.75 243 ARG A C 1
ATOM 1919 O O . ARG A 1 243 ? -12.144 -10.216 15.929 1.00 87.75 243 ARG A O 1
ATOM 1926 N N . SER A 1 244 ? -11.115 -9.118 14.254 1.00 88.69 244 SER A N 1
ATOM 1927 C CA . SER A 1 244 ? -9.838 -8.889 14.918 1.00 88.69 244 SER A CA 1
ATOM 1928 C C . SER A 1 244 ? -9.444 -7.419 14.815 1.00 88.69 244 SER A C 1
ATOM 1930 O O . SER A 1 244 ? -9.762 -6.769 13.816 1.00 88.69 244 SER A O 1
ATOM 1932 N N . PRO A 1 245 ? -8.758 -6.871 15.833 1.00 86.50 245 PRO A N 1
ATOM 1933 C CA . PRO A 1 245 ? -8.149 -5.557 15.725 1.00 86.50 245 PRO A CA 1
ATOM 1934 C C . PRO A 1 245 ? -6.951 -5.498 14.781 1.00 86.50 245 PRO A C 1
ATOM 1936 O O . PRO A 1 245 ? -6.529 -4.411 14.398 1.00 86.50 245 PRO A O 1
ATOM 1939 N N . TYR A 1 246 ? -6.425 -6.654 14.390 1.00 87.56 246 TYR A N 1
ATOM 1940 C CA . TYR A 1 246 ? -5.280 -6.763 13.504 1.00 87.56 246 TYR A CA 1
ATOM 1941 C C . TYR A 1 246 ? -5.702 -7.212 12.109 1.00 87.56 246 TYR A C 1
ATOM 1943 O O . TYR A 1 246 ? -6.751 -7.828 11.916 1.00 87.56 246 TYR A O 1
ATOM 1951 N N . LEU A 1 247 ? -4.829 -6.946 11.137 1.00 87.75 247 LEU A N 1
ATOM 1952 C CA . LEU A 1 247 ? -4.927 -7.468 9.777 1.00 87.75 247 LEU A CA 1
ATOM 1953 C C . LEU A 1 247 ? -4.528 -8.951 9.775 1.00 87.75 247 LEU A C 1
ATOM 1955 O O . LEU A 1 247 ? -3.463 -9.332 9.296 1.00 87.75 247 LEU A O 1
ATOM 1959 N N . ASP A 1 248 ? -5.365 -9.793 10.375 1.00 87.12 248 ASP A N 1
ATOM 1960 C CA . ASP A 1 248 ? -5.094 -11.218 10.579 1.00 87.12 248 ASP A CA 1
ATOM 1961 C C . ASP A 1 248 ? -5.472 -12.088 9.367 1.00 87.12 248 ASP A C 1
ATOM 1963 O O . ASP A 1 248 ? -4.942 -13.198 9.211 1.00 87.12 248 ASP A O 1
ATOM 1967 N N . ARG A 1 249 ? -6.315 -11.563 8.466 1.00 88.81 249 ARG A N 1
ATOM 1968 C CA . ARG A 1 249 ? -6.821 -12.258 7.274 1.00 88.81 249 ARG A CA 1
ATOM 1969 C C . ARG A 1 249 ? -7.117 -11.329 6.089 1.00 88.81 249 ARG A C 1
ATOM 1971 O O . ARG A 1 249 ? -7.203 -10.111 6.231 1.00 88.81 249 ARG A O 1
ATOM 1978 N N . GLY A 1 250 ? -7.336 -11.951 4.930 1.00 91.44 250 GLY A N 1
ATOM 1979 C CA . GLY A 1 250 ? -7.872 -11.312 3.727 1.00 91.44 250 GLY A CA 1
ATOM 1980 C C . GLY A 1 250 ? -6.928 -10.323 3.039 1.00 91.44 250 GLY A C 1
ATOM 1981 O O . GLY A 1 250 ? -5.712 -10.340 3.244 1.00 91.44 250 GLY A O 1
ATOM 1982 N N . CYS A 1 251 ? -7.526 -9.451 2.223 1.00 93.31 251 CYS A N 1
ATOM 1983 C CA . CYS A 1 251 ? -6.836 -8.452 1.407 1.00 93.31 251 CYS A CA 1
ATOM 1984 C C . CYS A 1 251 ? -5.920 -7.534 2.234 1.00 93.31 251 CYS A C 1
ATOM 1986 O O . CYS A 1 251 ? -4.749 -7.371 1.899 1.00 93.31 251 CYS A O 1
ATOM 1988 N N . GLY A 1 252 ? -6.408 -7.004 3.362 1.00 91.69 252 GLY A N 1
ATOM 1989 C CA . GLY A 1 252 ? -5.634 -6.079 4.198 1.00 91.69 252 GLY A CA 1
ATOM 1990 C C . GLY A 1 252 ? -4.320 -6.678 4.708 1.00 91.69 252 GLY A C 1
ATOM 1991 O O . GLY A 1 252 ? -3.275 -6.032 4.628 1.00 91.69 252 GLY A O 1
ATOM 1992 N N . LYS A 1 253 ? -4.344 -7.942 5.154 1.00 92.38 253 LYS A N 1
ATOM 1993 C CA . LYS A 1 253 ? -3.128 -8.659 5.562 1.00 92.38 253 LYS A CA 1
ATOM 1994 C C . LYS A 1 253 ? -2.154 -8.820 4.402 1.00 92.38 253 LYS A C 1
ATOM 1996 O O . LYS A 1 253 ? -0.977 -8.505 4.555 1.00 92.38 253 LYS A O 1
ATOM 2001 N N . ALA A 1 254 ? -2.641 -9.294 3.256 1.00 94.44 254 ALA A N 1
ATOM 2002 C CA . ALA A 1 254 ? -1.804 -9.536 2.086 1.00 94.44 254 ALA A CA 1
ATOM 2003 C C . ALA A 1 254 ? -1.131 -8.244 1.594 1.00 94.44 254 ALA A C 1
ATOM 2005 O O . ALA A 1 254 ? 0.068 -8.240 1.334 1.00 94.44 254 ALA A O 1
ATOM 2006 N N . VAL A 1 255 ? -1.867 -7.127 1.553 1.00 95.69 255 VAL A N 1
ATOM 2007 C CA . VAL A 1 255 ? -1.322 -5.811 1.181 1.00 95.69 255 VAL A CA 1
ATOM 2008 C C . VAL A 1 255 ? -0.290 -5.316 2.198 1.00 95.69 255 VAL A C 1
ATOM 2010 O O . VAL A 1 255 ? 0.757 -4.807 1.799 1.00 95.69 255 VAL A O 1
ATOM 2013 N N . SER A 1 256 ? -0.547 -5.478 3.502 1.00 94.12 256 SER A N 1
ATOM 2014 C CA . SER A 1 256 ? 0.429 -5.112 4.539 1.00 94.12 256 SER A CA 1
ATOM 2015 C C . SER A 1 256 ? 1.724 -5.908 4.384 1.00 94.12 256 SER A C 1
ATOM 2017 O O . SER A 1 256 ? 2.801 -5.320 4.336 1.00 94.12 256 SER A O 1
ATOM 2019 N N . MET A 1 257 ? 1.618 -7.232 4.228 1.00 94.31 257 MET A N 1
ATOM 2020 C CA . MET A 1 257 ? 2.769 -8.114 4.016 1.00 94.31 257 MET A CA 1
ATOM 2021 C C . MET A 1 257 ? 3.536 -7.756 2.741 1.00 94.31 257 MET A C 1
ATOM 2023 O O . MET A 1 257 ? 4.761 -7.714 2.763 1.00 94.31 257 MET A O 1
ATOM 2027 N N . ALA A 1 258 ? 2.833 -7.430 1.654 1.00 96.50 258 ALA A N 1
ATOM 2028 C CA . ALA A 1 258 ? 3.450 -6.991 0.408 1.00 96.50 258 ALA A CA 1
ATOM 2029 C C . ALA A 1 258 ? 4.269 -5.711 0.582 1.00 96.50 258 ALA A C 1
ATOM 2031 O O . ALA A 1 258 ? 5.413 -5.651 0.138 1.00 96.50 258 ALA A O 1
ATOM 2032 N N . ARG A 1 259 ? 3.720 -4.707 1.277 1.00 96.62 259 ARG A N 1
ATOM 2033 C CA . ARG A 1 259 ? 4.430 -3.452 1.568 1.00 96.62 259 ARG A CA 1
ATOM 2034 C C . ARG A 1 259 ? 5.638 -3.665 2.474 1.00 96.62 259 ARG A C 1
ATOM 2036 O O . ARG A 1 259 ? 6.676 -3.054 2.238 1.00 96.62 259 ARG A O 1
ATOM 2043 N N . ASP A 1 260 ? 5.518 -4.514 3.490 1.00 94.94 260 ASP A N 1
ATOM 2044 C CA . ASP A 1 260 ? 6.629 -4.812 4.399 1.00 94.94 260 ASP A CA 1
ATOM 2045 C C . ASP A 1 260 ? 7.744 -5.589 3.689 1.00 94.94 260 ASP A C 1
ATOM 2047 O O . ASP A 1 260 ? 8.912 -5.217 3.803 1.00 94.94 260 ASP A O 1
ATOM 2051 N N . CYS A 1 261 ? 7.390 -6.591 2.880 1.00 95.19 261 CYS A N 1
ATOM 2052 C CA . CYS A 1 261 ? 8.335 -7.292 2.014 1.00 95.19 261 CYS A CA 1
ATOM 2053 C C . CYS A 1 261 ? 9.017 -6.325 1.039 1.00 95.19 261 CYS A C 1
ATOM 2055 O O . CYS A 1 261 ? 10.238 -6.350 0.903 1.00 95.19 261 CYS A O 1
ATOM 2057 N N . TRP A 1 262 ? 8.254 -5.441 0.390 1.00 97.44 262 TRP A N 1
ATOM 2058 C CA . TRP A 1 262 ? 8.792 -4.474 -0.569 1.00 97.44 262 TRP A CA 1
ATOM 2059 C C . TRP A 1 262 ? 9.713 -3.442 0.079 1.00 97.44 262 TRP A C 1
ATOM 2061 O O . TRP A 1 262 ? 10.723 -3.065 -0.505 1.00 97.44 262 TRP A O 1
ATOM 2071 N N . ARG A 1 263 ? 9.423 -3.013 1.311 1.00 95.88 263 ARG A N 1
ATOM 2072 C CA . ARG A 1 263 ? 10.296 -2.089 2.049 1.00 95.88 263 ARG A CA 1
ATOM 2073 C C . ARG A 1 263 ? 11.696 -2.669 2.260 1.00 95.88 263 ARG A C 1
ATOM 2075 O O . ARG A 1 263 ? 12.665 -1.922 2.233 1.00 95.88 263 ARG A O 1
ATOM 2082 N N . VAL A 1 264 ? 11.788 -3.981 2.477 1.00 94.81 264 VAL A N 1
ATOM 2083 C CA . VAL A 1 264 ? 13.061 -4.675 2.723 1.00 94.81 264 VAL A CA 1
ATOM 2084 C C . VAL A 1 264 ? 13.724 -5.113 1.415 1.00 94.81 264 VAL A C 1
ATOM 2086 O O . VAL A 1 264 ? 14.926 -4.936 1.250 1.00 94.81 264 VAL A O 1
ATOM 2089 N N . ASN A 1 265 ? 12.947 -5.660 0.478 1.00 95.06 265 ASN A N 1
ATOM 2090 C CA . ASN A 1 265 ? 13.468 -6.373 -0.692 1.00 95.06 265 ASN A CA 1
ATOM 2091 C C . ASN A 1 265 ? 13.207 -5.666 -2.028 1.00 95.06 265 ASN A C 1
ATOM 2093 O O . ASN A 1 265 ? 13.695 -6.132 -3.052 1.00 95.06 265 ASN A O 1
ATOM 2097 N N . GLY A 1 266 ? 12.431 -4.581 -2.051 1.00 95.56 266 GLY A N 1
ATOM 2098 C CA . GLY A 1 266 ? 11.935 -3.955 -3.280 1.00 95.56 266 GLY A CA 1
ATOM 2099 C C . GLY A 1 266 ? 13.061 -3.468 -4.184 1.00 95.56 266 GLY A C 1
ATOM 2100 O O . GLY A 1 266 ? 13.124 -3.880 -5.338 1.00 95.56 266 GLY A O 1
ATOM 2101 N N . ARG A 1 267 ? 14.003 -2.685 -3.636 1.00 95.19 267 ARG A N 1
ATOM 2102 C CA . ARG A 1 267 ? 15.181 -2.215 -4.390 1.00 95.19 267 ARG A CA 1
ATOM 2103 C C . ARG A 1 267 ? 15.996 -3.388 -4.935 1.00 95.19 267 ARG A C 1
ATOM 2105 O O . ARG A 1 267 ? 16.230 -3.451 -6.129 1.00 95.19 267 ARG A O 1
ATOM 2112 N N . LEU A 1 268 ? 16.318 -4.372 -4.090 1.00 94.69 268 LEU A N 1
ATOM 2113 C CA . LEU A 1 268 ? 17.065 -5.562 -4.508 1.00 94.69 268 LEU A CA 1
ATOM 2114 C C . LEU A 1 268 ? 16.353 -6.339 -5.629 1.00 94.69 268 LEU A C 1
ATOM 2116 O O . LEU A 1 268 ? 17.003 -6.764 -6.580 1.00 94.69 268 LEU A O 1
ATOM 2120 N N . CYS A 1 269 ? 15.030 -6.509 -5.536 1.00 95.50 269 CYS A N 1
ATOM 2121 C CA . CYS A 1 269 ? 14.242 -7.167 -6.578 1.00 95.50 269 CYS A CA 1
ATOM 2122 C C . CYS A 1 269 ? 14.339 -6.418 -7.910 1.00 95.50 269 CYS A C 1
ATOM 2124 O O . CYS A 1 269 ? 14.514 -7.060 -8.944 1.00 95.50 269 CYS A O 1
ATOM 2126 N N . VAL A 1 270 ? 14.243 -5.085 -7.887 1.00 95.69 270 VAL A N 1
ATOM 2127 C CA . VAL A 1 270 ? 14.352 -4.257 -9.093 1.00 95.69 270 VAL A CA 1
ATOM 2128 C C . VAL A 1 270 ? 15.760 -4.322 -9.671 1.00 95.69 270 VAL A C 1
ATOM 2130 O O . VAL A 1 270 ? 15.894 -4.659 -10.844 1.00 95.69 270 VAL A O 1
ATOM 2133 N N . SER A 1 271 ? 16.805 -4.107 -8.871 1.00 93.62 271 SER A N 1
ATOM 2134 C CA . SER A 1 271 ? 18.183 -4.124 -9.373 1.00 93.62 271 SER A CA 1
ATOM 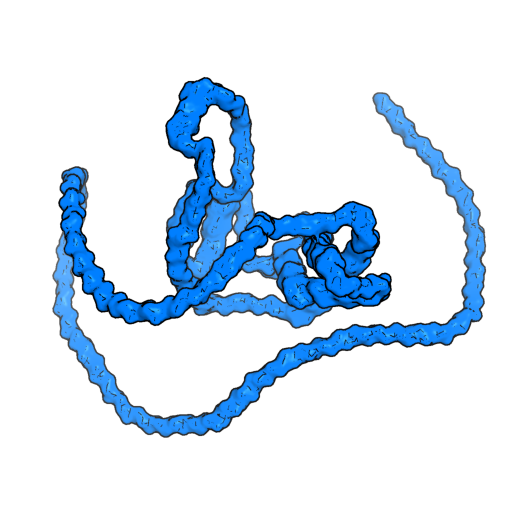2135 C C . SER A 1 271 ? 18.557 -5.493 -9.963 1.00 93.62 271 SER A C 1
ATOM 2137 O O . SER A 1 271 ? 19.061 -5.560 -11.080 1.00 93.62 271 SER A O 1
ATOM 2139 N N . GLN A 1 272 ? 18.211 -6.601 -9.291 1.00 94.56 272 GLN A N 1
ATOM 2140 C CA . GLN A 1 272 ? 18.440 -7.956 -9.823 1.00 94.56 272 GLN A CA 1
ATOM 2141 C C . GLN A 1 272 ? 17.637 -8.249 -11.094 1.00 94.56 272 GLN A C 1
ATOM 2143 O O . GLN A 1 272 ? 18.043 -9.074 -11.914 1.00 94.56 272 GLN A O 1
ATOM 2148 N N . PHE A 1 273 ? 16.446 -7.667 -11.226 1.00 95.56 273 PHE A N 1
ATOM 2149 C CA . PHE A 1 273 ? 15.631 -7.810 -12.426 1.00 95.56 273 PHE A CA 1
ATOM 2150 C C . PHE A 1 273 ? 16.237 -7.029 -13.596 1.00 95.56 273 PHE A C 1
ATOM 2152 O O . PHE A 1 273 ? 16.326 -7.562 -14.703 1.00 95.56 273 PHE A O 1
ATOM 2159 N N . LEU A 1 274 ? 16.683 -5.795 -13.349 1.00 93.69 274 LEU A N 1
ATOM 2160 C CA . LEU A 1 274 ? 17.347 -4.953 -14.343 1.00 93.69 274 LEU A CA 1
ATOM 2161 C C . LEU A 1 274 ? 18.645 -5.599 -14.833 1.00 93.69 274 LEU A C 1
ATOM 2163 O O . LEU A 1 274 ? 18.839 -5.713 -16.043 1.00 93.69 274 LEU A O 1
ATOM 2167 N N . GLU A 1 275 ? 19.457 -6.124 -13.914 1.00 93.19 275 GLU A N 1
ATOM 2168 C CA . GLU A 1 275 ? 20.684 -6.862 -14.225 1.00 93.19 275 GLU A CA 1
ATOM 2169 C C . GLU A 1 275 ? 20.403 -8.068 -15.137 1.00 93.19 275 GLU A C 1
ATOM 2171 O O . GLU A 1 275 ? 20.999 -8.196 -16.206 1.00 93.19 275 GLU A O 1
ATOM 2176 N N . ARG A 1 276 ? 19.420 -8.907 -14.779 1.00 94.75 276 ARG A N 1
ATOM 2177 C CA . ARG A 1 276 ? 19.009 -10.067 -15.594 1.00 94.75 276 ARG A CA 1
ATOM 2178 C C . ARG A 1 276 ? 18.447 -9.685 -16.961 1.00 94.75 276 ARG A C 1
ATOM 2180 O O . ARG A 1 276 ? 18.574 -10.455 -17.907 1.00 94.75 276 ARG A O 1
ATOM 2187 N N . SER A 1 277 ? 17.834 -8.511 -17.060 1.00 92.31 277 SER A N 1
ATOM 2188 C CA . SER A 1 277 ? 17.260 -7.993 -18.304 1.00 92.31 277 SER A CA 1
ATOM 2189 C C . SER A 1 277 ? 18.297 -7.291 -19.191 1.00 92.31 277 SER A C 1
ATOM 2191 O O . SER A 1 277 ? 17.940 -6.775 -20.249 1.00 92.31 277 SER A O 1
ATOM 2193 N N . GLY A 1 278 ? 19.569 -7.233 -18.774 1.00 92.19 278 GLY A N 1
ATOM 2194 C CA . GLY A 1 278 ? 20.631 -6.534 -19.502 1.00 92.19 278 GLY A CA 1
ATOM 2195 C C . GLY A 1 278 ? 20.556 -5.007 -19.397 1.00 92.19 278 GLY A C 1
ATOM 2196 O O . GLY A 1 278 ? 21.240 -4.301 -20.139 1.00 92.19 278 GLY A O 1
ATOM 2197 N N . PHE A 1 279 ? 19.747 -4.472 -18.479 1.00 85.62 279 PHE A N 1
ATOM 2198 C CA . PHE A 1 279 ? 19.747 -3.051 -18.151 1.00 85.62 279 PHE A CA 1
ATOM 2199 C C . PHE A 1 279 ? 20.865 -2.785 -17.146 1.00 85.62 279 PHE A C 1
ATOM 2201 O O . PHE A 1 279 ? 20.639 -2.738 -15.940 1.00 85.62 279 PHE A O 1
ATOM 2208 N N . ILE A 1 280 ? 22.085 -2.623 -17.654 1.00 76.00 280 ILE A N 1
ATOM 2209 C CA . ILE A 1 280 ? 23.187 -2.089 -16.851 1.00 76.00 280 ILE A CA 1
ATOM 2210 C C . ILE A 1 280 ? 22.793 -0.653 -16.495 1.00 76.00 280 ILE A C 1
ATOM 2212 O O . ILE A 1 280 ? 22.569 0.163 -17.392 1.00 76.00 280 ILE A O 1
ATOM 2216 N N . GLY A 1 281 ? 22.615 -0.376 -15.202 1.00 69.69 281 GLY A N 1
ATOM 2217 C CA . GLY A 1 281 ? 22.327 0.973 -14.728 1.00 69.69 281 GLY A CA 1
ATOM 2218 C C . GLY A 1 281 ? 23.482 1.883 -15.116 1.00 69.69 281 GLY A C 1
ATOM 2219 O O . GLY A 1 281 ? 24.623 1.612 -14.739 1.00 69.69 281 GLY A O 1
ATOM 2220 N N . GLY A 1 282 ? 23.209 2.926 -15.898 1.00 67.50 282 GLY A N 1
ATOM 2221 C CA . GLY A 1 282 ? 24.163 4.010 -16.035 1.00 67.50 282 GLY A CA 1
ATOM 2222 C C . GLY A 1 282 ? 24.377 4.643 -14.664 1.00 67.50 282 GLY A C 1
ATOM 2223 O O . GLY A 1 282 ? 23.471 4.683 -13.831 1.00 67.50 282 GLY A O 1
ATOM 2224 N N . GLU A 1 283 ? 25.581 5.148 -14.413 1.00 74.38 283 GLU A N 1
ATOM 2225 C CA . GLU A 1 283 ? 25.868 5.900 -13.184 1.00 74.38 283 GLU A CA 1
ATOM 2226 C C . GLU A 1 283 ? 25.139 7.260 -13.150 1.00 74.38 283 GLU A C 1
ATOM 2228 O O . GLU A 1 283 ? 25.167 7.957 -12.136 1.00 74.38 283 GLU A O 1
ATOM 2233 N N . ASP A 1 284 ? 24.448 7.604 -14.241 1.00 83.69 284 ASP A N 1
ATOM 2234 C CA . ASP A 1 284 ? 23.640 8.800 -14.422 1.00 83.69 284 ASP A CA 1
ATOM 2235 C C . ASP A 1 284 ? 22.532 8.924 -13.362 1.00 83.69 284 ASP A C 1
ATOM 2237 O O . ASP A 1 284 ? 21.723 8.023 -13.139 1.00 83.69 284 ASP A O 1
ATOM 2241 N N . GLU A 1 285 ? 22.396 10.121 -12.790 1.00 86.44 285 GLU A N 1
ATOM 2242 C CA . GLU A 1 285 ? 21.342 10.450 -11.818 1.00 86.44 285 GLU A CA 1
ATOM 2243 C C . GLU A 1 285 ? 19.925 10.192 -12.367 1.00 86.44 285 GLU A C 1
ATOM 2245 O O . GLU A 1 285 ? 19.012 9.794 -11.644 1.00 86.44 285 GLU A O 1
ATOM 2250 N N . ARG A 1 286 ? 19.740 10.346 -13.684 1.00 84.94 286 ARG A N 1
ATOM 2251 C CA . ARG A 1 286 ? 18.467 10.042 -14.356 1.00 84.94 286 ARG A CA 1
ATOM 2252 C C . ARG A 1 286 ? 18.096 8.564 -14.274 1.00 84.94 286 ARG A C 1
ATOM 2254 O O . ARG A 1 286 ? 16.910 8.266 -14.139 1.00 84.94 286 ARG A O 1
ATOM 2261 N N . ASP A 1 287 ? 19.076 7.667 -14.340 1.00 85.94 287 ASP A N 1
ATOM 2262 C CA . ASP A 1 287 ? 18.838 6.226 -14.255 1.00 85.94 287 ASP A CA 1
ATOM 2263 C C . ASP A 1 287 ? 18.446 5.831 -12.829 1.00 85.94 287 ASP A C 1
ATOM 2265 O O . ASP A 1 287 ? 17.520 5.038 -12.650 1.00 85.94 287 ASP A O 1
ATOM 2269 N N . ARG A 1 288 ? 19.047 6.469 -11.815 1.00 87.50 288 ARG A N 1
ATOM 2270 C CA . ARG A 1 288 ? 18.672 6.284 -10.402 1.00 87.50 288 ARG A CA 1
ATOM 2271 C C . ARG A 1 288 ? 17.237 6.724 -10.122 1.00 87.50 288 ARG A C 1
ATOM 2273 O O . ARG A 1 288 ? 16.475 5.979 -9.506 1.00 87.50 288 ARG A O 1
ATOM 2280 N N . LEU A 1 289 ? 16.843 7.899 -10.620 1.00 90.81 289 LEU A N 1
ATOM 2281 C CA . LEU A 1 289 ? 15.465 8.392 -10.500 1.00 90.81 289 LEU A CA 1
ATOM 2282 C C . LEU A 1 289 ? 14.470 7.489 -11.246 1.00 90.81 289 LEU A C 1
ATOM 2284 O O . LEU A 1 289 ? 13.376 7.217 -10.748 1.00 90.81 289 LEU A O 1
ATOM 2288 N N . ALA A 1 290 ? 14.852 6.976 -12.419 1.00 91.06 290 ALA A N 1
ATOM 2289 C CA . ALA A 1 290 ? 14.030 6.033 -13.169 1.00 91.06 290 ALA A CA 1
ATOM 2290 C C . ALA A 1 290 ? 13.879 4.681 -12.448 1.00 91.06 290 ALA A C 1
ATOM 2292 O O . ALA A 1 290 ? 12.787 4.108 -12.467 1.00 91.06 290 ALA A O 1
ATOM 2293 N N . GLU A 1 291 ? 14.933 4.179 -11.798 1.00 91.81 291 GLU A N 1
ATOM 2294 C CA . GLU A 1 291 ? 14.883 2.964 -10.974 1.00 91.81 291 GLU A CA 1
ATOM 2295 C C . GLU A 1 291 ? 13.987 3.157 -9.744 1.00 91.81 291 GLU A C 1
ATOM 2297 O O . GLU A 1 291 ? 13.172 2.288 -9.425 1.00 91.81 291 GLU A O 1
ATOM 2302 N N . GLU A 1 292 ? 14.075 4.307 -9.078 1.00 92.88 292 GLU A N 1
ATOM 2303 C CA . GLU A 1 292 ? 13.204 4.634 -7.949 1.00 92.88 292 GLU A CA 1
ATOM 2304 C C . GLU A 1 292 ? 11.731 4.731 -8.366 1.00 92.88 292 GLU A C 1
ATOM 2306 O O . GLU A 1 292 ? 10.856 4.140 -7.725 1.00 92.88 292 GLU A O 1
ATOM 2311 N N . ALA A 1 293 ? 11.446 5.391 -9.487 1.00 93.94 293 ALA A N 1
ATOM 2312 C CA . ALA A 1 293 ? 10.095 5.436 -10.029 1.00 93.94 293 ALA A CA 1
ATOM 2313 C C . ALA A 1 293 ? 9.590 4.046 -10.435 1.00 93.94 293 ALA A C 1
ATOM 2315 O O . ALA A 1 293 ? 8.434 3.709 -10.174 1.00 93.94 293 ALA A O 1
ATOM 2316 N N . LEU A 1 294 ? 10.455 3.201 -11.005 1.00 95.06 294 LEU A N 1
ATOM 2317 C CA . LEU A 1 294 ? 10.124 1.808 -11.293 1.00 95.06 294 LEU A CA 1
ATOM 2318 C C . LEU A 1 294 ? 9.812 1.023 -10.010 1.00 95.06 294 LEU A C 1
ATOM 2320 O O . LEU A 1 294 ? 8.848 0.257 -9.997 1.00 95.06 294 LEU A O 1
ATOM 2324 N N . CYS A 1 295 ? 10.561 1.245 -8.923 1.00 95.56 295 CYS A N 1
ATOM 2325 C CA . CYS A 1 295 ? 10.284 0.637 -7.619 1.00 95.56 295 CYS A CA 1
ATOM 2326 C C . CYS A 1 295 ? 8.885 1.006 -7.103 1.00 95.56 295 CYS A C 1
ATOM 2328 O O . CYS A 1 295 ? 8.152 0.135 -6.628 1.00 95.56 295 CYS A O 1
ATOM 2330 N N . ASN A 1 296 ? 8.503 2.281 -7.197 1.00 95.25 296 ASN A N 1
ATOM 2331 C CA . ASN A 1 296 ? 7.193 2.752 -6.740 1.00 95.25 296 ASN A CA 1
ATOM 2332 C C . ASN A 1 296 ? 6.055 2.189 -7.603 1.00 95.25 296 ASN A C 1
ATOM 2334 O O . ASN A 1 296 ? 5.079 1.653 -7.073 1.00 95.25 296 ASN A O 1
ATOM 2338 N N . LEU A 1 297 ? 6.214 2.227 -8.928 1.00 95.94 297 LEU A N 1
ATOM 2339 C CA . LEU A 1 297 ? 5.227 1.706 -9.877 1.00 95.94 297 LEU A CA 1
ATOM 2340 C C . LEU A 1 297 ? 5.029 0.190 -9.744 1.00 95.94 297 LEU A C 1
ATOM 2342 O O . LEU A 1 297 ? 3.898 -0.293 -9.788 1.00 95.94 297 LEU A O 1
ATOM 2346 N N . ALA A 1 298 ? 6.111 -0.566 -9.546 1.00 96.94 298 ALA A N 1
ATOM 2347 C CA . ALA A 1 298 ? 6.035 -2.009 -9.348 1.00 96.94 298 ALA A CA 1
ATOM 2348 C C . ALA A 1 298 ? 5.316 -2.372 -8.038 1.00 96.94 298 ALA A C 1
ATOM 2350 O O . ALA A 1 298 ? 4.508 -3.304 -8.028 1.00 96.94 298 ALA A O 1
ATOM 2351 N N . LEU A 1 299 ? 5.541 -1.617 -6.953 1.00 97.38 299 LEU A N 1
ATOM 2352 C CA . LEU A 1 299 ? 4.774 -1.781 -5.714 1.00 97.38 299 LEU A CA 1
ATOM 2353 C C . LEU A 1 299 ? 3.285 -1.519 -5.940 1.00 97.38 299 LEU A C 1
ATOM 2355 O O . LEU A 1 299 ? 2.451 -2.293 -5.466 1.00 97.38 299 LEU A O 1
ATOM 2359 N N . GLU A 1 300 ? 2.945 -0.440 -6.641 1.00 97.00 300 GLU A N 1
ATOM 2360 C CA . GLU A 1 300 ? 1.554 -0.088 -6.920 1.00 97.00 300 GLU A CA 1
ATOM 2361 C C . GLU A 1 300 ? 0.848 -1.192 -7.719 1.00 97.00 300 GLU A C 1
ATOM 2363 O O . GLU A 1 300 ? -0.225 -1.662 -7.327 1.00 97.00 300 GLU A O 1
ATOM 2368 N N . ASP A 1 301 ? 1.478 -1.668 -8.795 1.00 97.62 301 ASP A N 1
ATOM 2369 C CA . ASP A 1 301 ? 0.940 -2.749 -9.618 1.00 97.62 301 ASP A CA 1
ATOM 2370 C C . ASP A 1 301 ? 0.811 -4.055 -8.827 1.00 97.62 301 ASP A C 1
ATOM 2372 O O . ASP A 1 301 ? -0.222 -4.727 -8.905 1.00 97.62 301 ASP A O 1
ATOM 2376 N N . MET A 1 302 ? 1.814 -4.397 -8.014 1.00 97.56 302 MET A N 1
ATOM 2377 C CA . MET A 1 302 ? 1.770 -5.569 -7.140 1.00 97.56 302 MET A CA 1
ATOM 2378 C C . MET A 1 302 ? 0.596 -5.481 -6.154 1.00 97.56 302 MET A C 1
ATOM 2380 O O . MET A 1 302 ? -0.180 -6.432 -6.028 1.00 97.56 302 MET A O 1
ATOM 2384 N N . VAL A 1 303 ? 0.412 -4.336 -5.487 1.00 97.62 303 VAL A N 1
ATOM 2385 C CA . VAL A 1 303 ? -0.723 -4.108 -4.576 1.00 97.62 303 VAL A CA 1
ATOM 2386 C C . VAL A 1 303 ? -2.046 -4.217 -5.329 1.00 97.62 303 VAL A C 1
ATOM 2388 O O . VAL A 1 303 ? -2.967 -4.870 -4.838 1.00 97.62 303 VAL A O 1
ATOM 2391 N N . ARG A 1 304 ? -2.143 -3.660 -6.540 1.00 97.25 304 ARG A N 1
ATOM 2392 C CA . ARG A 1 304 ? -3.344 -3.760 -7.382 1.00 97.25 304 ARG A CA 1
ATOM 2393 C C . ARG A 1 304 ? -3.680 -5.215 -7.722 1.00 97.25 304 ARG A C 1
ATOM 2395 O O . ARG A 1 304 ? -4.848 -5.600 -7.647 1.00 97.25 304 ARG A O 1
ATOM 2402 N N . VAL A 1 305 ? -2.681 -6.037 -8.051 1.00 97.50 305 VAL A N 1
ATOM 2403 C CA . VAL A 1 305 ? -2.865 -7.480 -8.297 1.00 97.50 305 VAL A CA 1
ATOM 2404 C C . VAL A 1 305 ? -3.363 -8.195 -7.039 1.00 97.50 305 VAL A C 1
ATOM 2406 O O . VAL A 1 305 ? -4.297 -8.994 -7.117 1.00 97.50 305 VAL A O 1
ATOM 2409 N N . ILE A 1 306 ? -2.797 -7.884 -5.871 1.00 97.06 306 ILE A N 1
ATOM 2410 C CA . ILE A 1 306 ? -3.215 -8.471 -4.589 1.00 97.06 306 ILE A CA 1
ATOM 2411 C C . ILE A 1 306 ? -4.656 -8.082 -4.251 1.00 97.06 306 ILE A C 1
ATOM 2413 O O . ILE A 1 306 ? -5.455 -8.951 -3.906 1.00 97.06 306 ILE A O 1
ATOM 2417 N N . VAL A 1 307 ? -5.015 -6.805 -4.397 1.00 96.44 307 VAL A N 1
ATOM 2418 C CA . VAL A 1 307 ? -6.384 -6.329 -4.156 1.00 96.44 307 VAL A CA 1
ATOM 2419 C C . VAL A 1 307 ? -7.373 -7.053 -5.065 1.00 96.44 307 VAL A C 1
ATOM 2421 O O . VAL A 1 307 ? -8.389 -7.532 -4.577 1.00 96.44 307 VAL A O 1
ATOM 2424 N N . ARG A 1 308 ? -7.057 -7.240 -6.353 1.00 96.19 308 ARG A N 1
ATOM 2425 C CA . ARG A 1 308 ? -7.906 -8.026 -7.269 1.00 96.19 308 ARG A CA 1
ATOM 2426 C C . ARG A 1 308 ? -8.014 -9.501 -6.873 1.00 96.19 308 ARG A C 1
ATOM 2428 O O . ARG A 1 308 ? -9.058 -10.106 -7.071 1.00 96.19 308 ARG A O 1
ATOM 2435 N N . ARG A 1 309 ? -6.946 -10.091 -6.328 1.00 95.31 309 ARG A N 1
ATOM 2436 C CA . ARG A 1 309 ? -6.924 -11.502 -5.911 1.00 95.31 309 ARG A CA 1
ATOM 2437 C C . ARG A 1 309 ? -7.715 -11.757 -4.622 1.00 95.31 309 ARG A C 1
ATOM 2439 O O . ARG A 1 309 ? -8.236 -12.855 -4.464 1.00 95.31 309 ARG A O 1
ATOM 2446 N N . TYR A 1 310 ? -7.781 -10.789 -3.707 1.00 93.31 310 TYR A N 1
ATOM 2447 C CA . TYR A 1 310 ? -8.341 -10.982 -2.360 1.00 93.31 310 TYR A CA 1
ATOM 2448 C C . TYR A 1 310 ? -9.530 -10.069 -2.008 1.00 93.31 310 TYR A C 1
ATOM 2450 O O . TYR A 1 310 ? -10.078 -10.209 -0.917 1.00 93.31 310 TYR A O 1
ATOM 2458 N N . GLY A 1 311 ? -9.892 -9.111 -2.861 1.00 84.88 311 GLY A N 1
ATOM 2459 C CA . GLY A 1 311 ? -10.926 -8.097 -2.621 1.00 84.88 311 GLY A CA 1
ATOM 2460 C C . GLY A 1 311 ? -12.329 -8.518 -3.057 1.00 84.88 311 GLY A C 1
ATOM 2461 O O . GLY A 1 311 ? -12.967 -7.771 -3.792 1.00 84.88 311 GLY A O 1
ATOM 2462 N N . TYR A 1 312 ? -12.764 -9.705 -2.629 1.00 59.53 312 TYR A N 1
ATOM 2463 C CA . TYR A 1 312 ? -14.120 -10.225 -2.833 1.00 59.53 312 TYR A CA 1
ATOM 2464 C C . TYR A 1 312 ? -15.026 -9.906 -1.646 1.00 59.53 312 TYR A C 1
ATOM 2466 O O . TYR A 1 312 ? -14.553 -10.077 -0.495 1.00 59.53 312 TYR A O 1
#